Protein AF-0000000072273348 (afdb_homodimer)

Nearest PDB structures (foldseek):
  2vrn-assembly1_B  TM=9.850E-01  e=2.471E-24  Deinococcus radiodurans R1 = ATCC 13939 = DSM 20539
  3l18-assembly1_B  TM=9.511E-01  e=1.048E-21  Thermococcus onnurineus NA1
  7r66-assembly2_C  TM=9.524E-01  e=1.259E-21  Thermococcus thioreducens
  6f2f-assembly1_A  TM=9.518E-01  e=3.148E-21  Pyrococcus horikoshii
  4e08-assembly1_B  TM=9.277E-01  e=1.043E-15  Drosophila melanogaster

Secondary structure (DSSP, 8-state):
----TT-EEEEE--TTEEHHHHHHHHHHHHHTT-EEEEEEGGG--EEEEETTTEEEEEE--SEEGGG--GGG-SEEEE---HHHHHHHTT-HHHHHHHHHHHHTT--EEEETTTHHHHHHTT--TT-EE---GGGHHHHHHTT-EE---SEEEETTEEEE-SGGGHHHHHHHHHHHH-/----TT-EEEEE--TTEEHHHHHHHHHHHHHTT-EEEEEEGGG--EEEEETTTEEEEEE--SEEGGG--GGG-SEEEE---HHHHHHHTT-HHHHHHHHHHHHTT--EEEETTTHHHHHHTT--TT-EE---GGGHHHHHHTT-EE---SEEEETTEEEE-SGGGHHHHHHHHHHHH-

pLDDT: mean 98.21, std 4.04, range [54.84, 99.0]

InterPro domains:
  IPR002818 DJ-1/PfpI [PF01965] (7-175)
  IPR006286 Deglycase PfpI-like [PS51276] (7-178)
  IPR006286 Deglycase PfpI-like [PTHR42733] (5-177)
  IPR006286 Deglycase PfpI-like [TIGR01382] (8-177)
  IPR029062 Class I glutamine amidotransferase-like [G3DSA:3.40.50.880] (1-178)
  IPR029062 Class I glutamine amidotransferase-like [SSF52317] (6-177)

Structure (mmCIF, N/CA/C/O backbone):
data_AF-0000000072273348-model_v1
#
loop_
_entity.id
_entity.type
_entity.pdbx_description
1 polymer Protease
#
loop_
_atom_site.group_PDB
_atom_site.id
_atom_site.type_symbol
_atom_site.label_atom_id
_atom_site.label_alt_id
_atom_site.label_comp_id
_atom_site.label_asym_id
_atom_site.label_entity_id
_atom_site.label_seq_id
_atom_site.pdbx_PDB_ins_code
_atom_site.Cartn_x
_atom_site.Cartn_y
_atom_site.Cartn_z
_atom_site.occupancy
_atom_site.B_iso_or_equiv
_atom_site.auth_seq_id
_atom_site.auth_comp_id
_atom_site.auth_asym_id
_atom_site.auth_atom_id
_atom_site.pdbx_PDB_model_num
ATOM 1 N N . MET A 1 1 ? 5.258 -39.875 -3.637 1 54.84 1 MET A N 1
ATOM 2 C CA . MET A 1 1 ? 5.008 -38.469 -3.84 1 54.84 1 MET A CA 1
ATOM 3 C C . MET A 1 1 ? 4.5 -38.188 -5.254 1 54.84 1 MET A C 1
ATOM 5 O O . MET A 1 1 ? 4.957 -38.812 -6.211 1 54.84 1 MET A O 1
ATOM 9 N N . SER A 1 2 ? 3.213 -37.625 -5.32 1 71.88 2 SER A N 1
ATOM 10 C CA . SER A 1 2 ? 2.643 -37.438 -6.648 1 71.88 2 SER A CA 1
ATOM 11 C C . SER A 1 2 ? 3.625 -36.75 -7.59 1 71.88 2 SER A C 1
ATOM 13 O O . SER A 1 2 ? 4.418 -35.906 -7.16 1 71.88 2 SER A O 1
ATOM 15 N N . ASP A 1 3 ? 3.799 -37.312 -8.641 1 85.88 3 ASP A N 1
ATOM 16 C CA . ASP A 1 3 ? 4.664 -36.75 -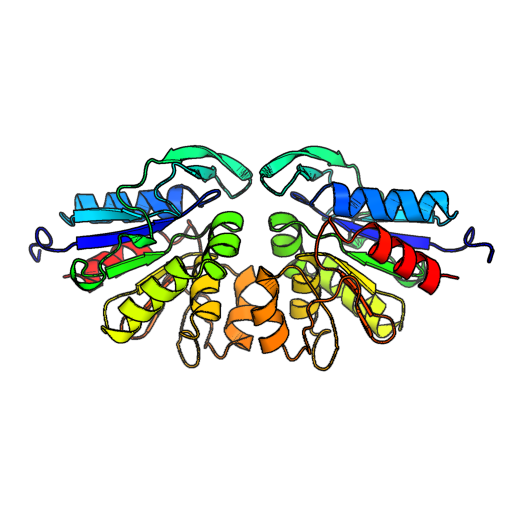9.68 1 85.88 3 ASP A CA 1
ATOM 17 C C . ASP A 1 3 ? 4.133 -35.406 -10.172 1 85.88 3 ASP A C 1
ATOM 19 O O . ASP A 1 3 ? 3.035 -35.344 -10.727 1 85.88 3 ASP A O 1
ATOM 23 N N . LEU A 1 4 ? 4.816 -34.219 -9.789 1 94.81 4 LEU A N 1
ATOM 24 C CA . LEU A 1 4 ? 4.352 -32.875 -10.109 1 94.81 4 LEU A CA 1
ATOM 25 C C . LEU A 1 4 ? 5.059 -32.344 -11.352 1 94.81 4 LEU A C 1
ATOM 27 O O . LEU A 1 4 ? 5 -31.156 -11.641 1 94.81 4 LEU A O 1
ATOM 31 N N . SER A 1 5 ? 5.699 -33.219 -12.055 1 93.12 5 SER A N 1
ATOM 32 C CA . SER A 1 5 ? 6.52 -32.812 -13.188 1 93.12 5 SER A CA 1
ATOM 33 C C . SER A 1 5 ? 5.66 -32.281 -14.328 1 93.12 5 SER A C 1
ATOM 35 O O . SER A 1 5 ? 6.156 -31.578 -15.211 1 93.12 5 SER A O 1
ATOM 37 N N . ASN A 1 6 ? 4.406 -32.562 -14.336 1 96.19 6 ASN A N 1
ATOM 38 C CA . ASN A 1 6 ? 3.525 -32.094 -15.406 1 96.19 6 ASN A CA 1
ATOM 39 C C . ASN A 1 6 ? 2.768 -30.844 -15 1 96.19 6 ASN A C 1
ATOM 41 O O . ASN A 1 6 ? 1.962 -30.328 -15.773 1 96.19 6 ASN A O 1
ATOM 45 N N . LYS A 1 7 ? 2.982 -30.375 -13.797 1 98.44 7 LYS A N 1
ATOM 46 C CA . LYS A 1 7 ? 2.293 -29.188 -13.297 1 98.44 7 LYS A CA 1
ATOM 47 C C . LYS A 1 7 ? 3.041 -27.906 -13.688 1 98.44 7 LYS A C 1
ATOM 49 O O . LYS A 1 7 ? 4.273 -27.875 -13.688 1 98.44 7 LYS A O 1
ATOM 54 N N . LYS A 1 8 ? 2.305 -26.891 -14.07 1 98.88 8 LYS A N 1
ATOM 55 C CA . LYS A 1 8 ? 2.826 -25.578 -14.453 1 98.88 8 LYS A CA 1
ATOM 56 C C . LYS A 1 8 ? 2.232 -24.484 -13.578 1 98.88 8 LYS A C 1
ATOM 58 O O . LYS A 1 8 ? 1.012 -24.359 -13.453 1 98.88 8 LYS A O 1
ATOM 63 N N . VAL A 1 9 ? 3.125 -23.703 -12.984 1 98.94 9 VAL A N 1
ATOM 64 C CA . VAL A 1 9 ? 2.686 -22.625 -12.102 1 98.94 9 VAL A CA 1
ATOM 65 C C . VAL A 1 9 ? 3.164 -21.281 -12.648 1 98.94 9 VAL A C 1
ATOM 67 O O . VAL A 1 9 ? 4.297 -21.172 -13.117 1 98.94 9 VAL A O 1
ATOM 70 N N . LEU A 1 10 ? 2.27 -20.328 -12.609 1 99 10 LEU A N 1
ATOM 71 C CA . LEU A 1 10 ? 2.566 -18.953 -12.992 1 99 10 LEU A CA 1
ATOM 72 C C . LEU A 1 10 ? 2.793 -18.078 -11.758 1 99 10 LEU A C 1
ATOM 74 O O . LEU A 1 10 ? 2.02 -18.141 -10.805 1 99 10 LEU A O 1
ATOM 78 N N . ILE A 1 11 ? 3.844 -17.375 -11.734 1 99 11 ILE A N 1
ATOM 79 C CA . ILE A 1 11 ? 4.086 -16.344 -10.719 1 99 11 ILE A CA 1
ATOM 80 C C . ILE A 1 11 ? 4.008 -14.961 -11.367 1 99 11 ILE A C 1
ATOM 82 O O . ILE A 1 11 ? 4.598 -14.727 -12.422 1 99 11 ILE A O 1
ATOM 86 N N . LEU A 1 12 ? 3.238 -14.062 -10.797 1 99 12 LEU A N 1
ATOM 87 C CA . LEU A 1 12 ? 3.219 -12.664 -11.219 1 99 12 LEU A CA 1
ATOM 88 C C . LEU A 1 12 ? 4.066 -11.805 -10.289 1 99 12 LEU A C 1
ATOM 90 O O . LEU A 1 12 ? 3.955 -11.914 -9.062 1 99 12 LEU A O 1
ATOM 94 N N . ALA A 1 13 ? 4.906 -10.961 -10.836 1 98.88 13 ALA A N 1
ATOM 95 C CA . ALA A 1 13 ? 5.691 -10 -10.062 1 98.88 13 ALA A CA 1
ATOM 96 C C . ALA A 1 13 ? 6.07 -8.797 -10.914 1 98.88 13 ALA A C 1
ATOM 98 O O . ALA A 1 13 ? 6.074 -8.875 -12.148 1 98.88 13 ALA A O 1
ATOM 99 N N . SER A 1 14 ? 6.324 -7.75 -10.297 1 98.75 14 SER A N 1
ATOM 100 C CA . SER A 1 14 ? 6.777 -6.527 -10.953 1 98.75 14 SER A CA 1
ATOM 101 C C . SER A 1 14 ? 7.812 -5.797 -10.102 1 98.75 14 SER A C 1
ATOM 103 O O . SER A 1 14 ? 8.336 -6.355 -9.141 1 98.75 14 SER A O 1
ATOM 105 N N . GLN A 1 15 ? 8.164 -4.594 -10.57 1 98.56 15 GLN A N 1
ATOM 106 C CA . GLN A 1 15 ? 9.109 -3.727 -9.883 1 98.56 15 GLN A CA 1
ATOM 107 C C . GLN A 1 15 ? 8.75 -3.572 -8.414 1 98.56 15 GLN A C 1
ATOM 109 O O . GLN A 1 15 ? 7.605 -3.26 -8.078 1 98.56 15 GLN A O 1
ATOM 114 N N . GLY A 1 16 ? 9.773 -3.898 -7.527 1 98.81 16 GLY A N 1
ATOM 115 C CA . GLY A 1 16 ? 9.555 -3.688 -6.105 1 98.81 16 GLY A CA 1
ATOM 116 C C . GLY A 1 16 ? 9.008 -4.91 -5.398 1 98.81 16 GLY A C 1
ATOM 117 O O . GLY A 1 16 ? 8.57 -4.824 -4.246 1 98.81 16 GLY A O 1
ATOM 118 N N . VAL A 1 17 ? 9.008 -6.07 -6.062 1 98.94 17 VAL A N 1
ATOM 119 C CA . VAL A 1 17 ? 8.586 -7.312 -5.422 1 98.94 17 VAL A CA 1
ATOM 120 C C . VAL A 1 17 ? 9.5 -7.625 -4.242 1 98.94 17 VAL A C 1
ATOM 122 O O . VAL A 1 17 ? 10.703 -7.379 -4.301 1 98.94 17 VAL A O 1
ATOM 125 N N . GLU A 1 18 ? 8.828 -8.016 -3.143 1 98.94 18 GLU A N 1
ATOM 126 C CA . GLU A 1 18 ? 9.672 -8.594 -2.1 1 98.94 18 GLU A CA 1
ATOM 127 C C . GLU A 1 18 ? 10.344 -9.875 -2.576 1 98.94 18 GLU A C 1
ATOM 129 O O . GLU A 1 18 ? 9.68 -10.898 -2.758 1 98.94 18 GLU A O 1
ATOM 134 N N . GLN A 1 19 ? 11.656 -9.812 -2.787 1 98.94 19 GLN A N 1
ATOM 135 C CA . GLN A 1 19 ? 12.375 -10.82 -3.555 1 98.94 19 GLN A CA 1
ATOM 136 C C . GLN A 1 19 ? 12.125 -12.219 -3.002 1 98.94 19 GLN A C 1
ATOM 138 O O . GLN A 1 19 ? 11.844 -13.148 -3.76 1 98.94 19 GLN A O 1
ATOM 143 N N . ILE A 1 20 ? 12.141 -12.359 -1.684 1 98.94 20 ILE A N 1
ATOM 144 C CA . ILE A 1 20 ? 12.062 -13.695 -1.103 1 98.94 20 ILE A CA 1
ATOM 145 C C . ILE A 1 20 ? 10.672 -14.273 -1.331 1 98.94 20 ILE A C 1
ATOM 147 O O . ILE A 1 20 ? 10.5 -15.5 -1.34 1 98.94 20 ILE A O 1
ATOM 151 N N . GLU A 1 21 ?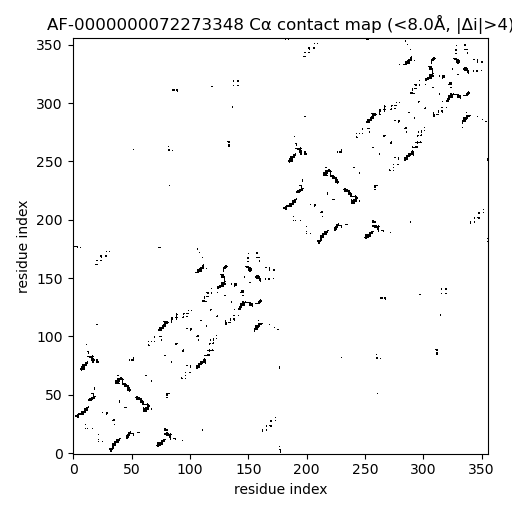 9.664 -13.461 -1.526 1 99 21 GLU A N 1
ATOM 152 C CA . GLU A 1 21 ? 8.297 -13.906 -1.764 1 99 21 GLU A CA 1
ATOM 153 C C . GLU A 1 21 ? 8.109 -14.367 -3.205 1 99 21 GLU A C 1
ATOM 155 O O . GLU A 1 21 ? 7.125 -15.039 -3.525 1 99 21 GLU A O 1
ATOM 160 N N . LEU A 1 22 ? 8.969 -14.016 -4.066 1 98.94 22 LEU A N 1
ATOM 161 C CA . LEU A 1 22 ? 9.055 -14.547 -5.426 1 98.94 22 LEU A CA 1
ATOM 162 C C . LEU A 1 22 ? 9.914 -15.797 -5.465 1 98.94 22 LEU A C 1
ATOM 164 O O . LEU A 1 22 ? 9.477 -16.844 -5.938 1 98.94 22 LEU A O 1
ATOM 168 N N . THR A 1 23 ? 11.094 -15.727 -4.879 1 98.94 23 THR A N 1
ATOM 169 C CA . THR A 1 23 ? 12.109 -16.75 -5.102 1 98.94 23 THR A CA 1
ATOM 170 C C . THR A 1 23 ? 11.82 -17.984 -4.254 1 98.94 23 THR A C 1
ATOM 172 O O . THR A 1 23 ? 12.055 -19.109 -4.691 1 98.94 23 THR A O 1
ATOM 175 N N . SER A 1 24 ? 11.344 -17.812 -3.043 1 98.94 24 SER A N 1
ATOM 176 C CA . SER A 1 24 ? 11.094 -18.953 -2.168 1 98.94 24 SER A CA 1
ATOM 177 C C . SER A 1 24 ? 10.031 -19.875 -2.748 1 98.94 24 SER A C 1
ATOM 179 O O . SER A 1 24 ? 10.273 -21.062 -2.957 1 98.94 24 SER A O 1
ATOM 181 N N . PRO A 1 25 ? 8.836 -19.375 -3.113 1 98.94 25 PRO A N 1
ATOM 182 C CA . PRO A 1 25 ? 7.859 -20.266 -3.74 1 98.94 25 PRO A CA 1
ATOM 183 C C . PRO A 1 25 ? 8.352 -20.828 -5.074 1 98.94 25 PRO A C 1
ATOM 185 O O . PRO A 1 25 ? 8.102 -22 -5.383 1 98.94 25 PRO A O 1
ATOM 188 N N . ARG A 1 26 ? 9.031 -19.984 -5.863 1 98.94 26 ARG A N 1
ATOM 189 C CA . ARG A 1 26 ? 9.57 -20.438 -7.141 1 98.94 26 ARG A CA 1
ATOM 190 C C . ARG A 1 26 ? 10.477 -21.656 -6.945 1 98.94 26 ARG A C 1
ATOM 192 O O . ARG A 1 26 ? 10.305 -22.672 -7.605 1 98.94 26 ARG A O 1
ATOM 199 N N . ASP A 1 27 ? 11.445 -21.484 -6.043 1 98.88 27 ASP A N 1
ATOM 200 C CA . ASP A 1 27 ? 12.453 -22.516 -5.844 1 98.88 27 ASP A CA 1
ATOM 201 C C . ASP A 1 27 ? 11.844 -23.766 -5.215 1 98.88 27 ASP A C 1
ATOM 203 O O . ASP A 1 27 ? 12.195 -24.891 -5.578 1 98.88 27 ASP A O 1
ATOM 207 N N . ALA A 1 28 ? 10.898 -23.609 -4.242 1 98.88 28 ALA A N 1
ATOM 208 C CA . ALA A 1 28 ? 10.219 -24.75 -3.633 1 98.88 28 ALA A CA 1
ATOM 209 C C . ALA A 1 28 ? 9.438 -25.547 -4.676 1 98.88 28 ALA A C 1
ATOM 211 O O . ALA A 1 28 ? 9.469 -26.781 -4.672 1 98.88 28 ALA A O 1
ATOM 212 N N . LEU A 1 29 ? 8.75 -24.844 -5.562 1 98.88 29 LEU A N 1
ATOM 213 C CA . LEU A 1 29 ? 7.969 -25.484 -6.617 1 98.88 29 LEU A CA 1
ATOM 214 C C . LEU A 1 29 ? 8.883 -26.219 -7.598 1 98.88 29 LEU A C 1
ATOM 216 O O . LEU A 1 29 ? 8.617 -27.375 -7.945 1 98.88 29 LEU A O 1
ATOM 220 N N . LYS A 1 30 ? 9.938 -25.594 -7.965 1 98.75 30 LYS A N 1
ATOM 221 C CA . LYS A 1 30 ? 10.883 -26.219 -8.875 1 98.75 30 LYS A CA 1
ATOM 222 C C . LYS A 1 30 ? 11.508 -27.469 -8.25 1 98.75 30 LYS A C 1
ATOM 224 O O . LYS A 1 30 ? 11.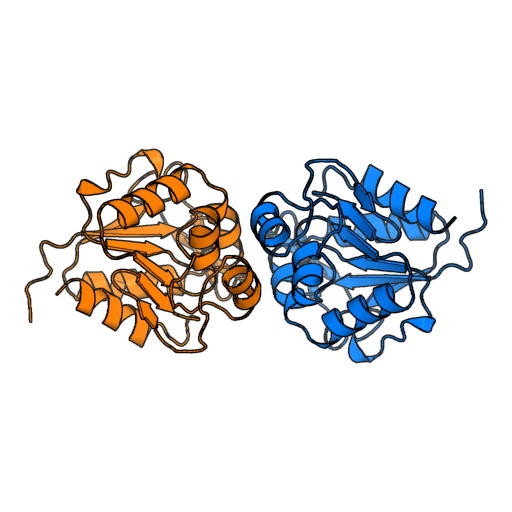664 -28.5 -8.914 1 98.75 30 LYS A O 1
ATOM 229 N N . ASP A 1 31 ? 11.891 -27.312 -6.98 1 98.12 31 ASP A N 1
ATOM 230 C CA . ASP A 1 31 ? 12.469 -28.438 -6.254 1 98.12 31 ASP A CA 1
ATOM 231 C C . ASP A 1 31 ? 11.492 -29.609 -6.191 1 98.12 31 ASP A C 1
ATOM 233 O O . ASP A 1 31 ? 11.906 -30.766 -6.16 1 98.12 31 ASP A O 1
ATOM 237 N N . ALA A 1 32 ? 10.195 -29.312 -6.219 1 98 32 ALA A N 1
ATOM 238 C CA . ALA A 1 32 ? 9.148 -30.328 -6.18 1 98 32 ALA A CA 1
ATOM 239 C C . ALA A 1 32 ? 8.875 -30.891 -7.574 1 98 32 ALA A C 1
ATOM 241 O O . ALA A 1 32 ? 8.047 -31.781 -7.738 1 98 32 ALA A O 1
ATOM 242 N N . GLY A 1 33 ? 9.5 -30.328 -8.547 1 98 33 GLY A N 1
ATOM 243 C CA . GLY A 1 33 ? 9.391 -30.844 -9.906 1 98 33 GLY A CA 1
ATOM 244 C C . GLY A 1 33 ? 8.438 -30.047 -10.773 1 98 33 GLY A C 1
ATOM 245 O O . GLY A 1 33 ? 8.188 -30.406 -11.922 1 98 33 GLY A O 1
ATOM 246 N N . VAL A 1 34 ? 7.863 -28.984 -10.266 1 98.75 34 VAL A N 1
ATOM 247 C CA . VAL A 1 34 ? 6.879 -28.156 -10.961 1 98.75 34 VAL A CA 1
ATOM 248 C C . VAL A 1 34 ? 7.582 -27.234 -11.953 1 98.75 34 VAL A C 1
ATOM 250 O O . VAL A 1 34 ? 8.648 -26.688 -11.648 1 98.75 34 VAL A O 1
ATOM 253 N N . GLN A 1 35 ? 7.023 -27.062 -13.156 1 98.75 35 GLN A N 1
ATOM 254 C CA . GLN A 1 35 ? 7.473 -26.016 -14.07 1 98.75 35 GLN A CA 1
ATOM 255 C C . GLN A 1 35 ? 6.926 -24.656 -13.648 1 98.75 35 GLN A C 1
ATOM 257 O O . GLN A 1 35 ? 5.723 -24.5 -13.422 1 98.75 35 GLN A O 1
ATOM 262 N N . VAL A 1 36 ? 7.816 -23.719 -13.562 1 98.94 36 VAL A N 1
ATOM 263 C CA . VAL A 1 36 ? 7.406 -22.406 -13.078 1 98.94 36 VAL A CA 1
ATOM 264 C C . VAL A 1 36 ? 7.715 -21.344 -14.141 1 98.94 36 VAL A C 1
ATOM 266 O O . VAL A 1 36 ? 8.805 -21.344 -14.719 1 98.94 36 VAL A O 1
ATOM 269 N N . SER A 1 37 ? 6.781 -20.5 -14.453 1 98.94 37 SER A N 1
ATOM 270 C CA . SER A 1 37 ? 6.969 -19.344 -15.32 1 98.94 37 SER A CA 1
ATOM 271 C C . SER A 1 37 ? 6.719 -18.031 -14.562 1 98.94 37 SER A C 1
ATOM 273 O O . SER A 1 37 ? 5.812 -17.969 -13.734 1 98.94 37 SER A O 1
ATOM 275 N N . LEU A 1 38 ? 7.516 -17.094 -14.867 1 98.94 38 LEU A N 1
ATOM 276 C CA . LEU A 1 38 ? 7.418 -15.75 -14.297 1 98.94 38 LEU A CA 1
ATOM 277 C C . LEU A 1 38 ? 6.895 -14.758 -15.328 1 98.94 38 LEU A C 1
ATOM 279 O O . LEU A 1 38 ? 7.438 -14.656 -16.438 1 98.94 38 LEU A O 1
ATOM 283 N N . ALA A 1 39 ? 5.816 -14.086 -14.977 1 98.94 39 ALA A N 1
ATOM 284 C CA . ALA A 1 39 ? 5.281 -13.047 -15.859 1 98.94 39 ALA A CA 1
ATOM 285 C C . ALA A 1 39 ? 5.34 -11.68 -15.195 1 98.94 39 ALA A C 1
ATOM 287 O O . ALA A 1 39 ? 5.137 -11.555 -13.984 1 98.94 39 ALA A O 1
ATOM 288 N N . ALA A 1 40 ? 5.613 -10.656 -15.961 1 98.94 40 ALA A N 1
ATOM 289 C CA . ALA A 1 40 ? 5.723 -9.281 -15.5 1 98.94 40 ALA A CA 1
ATOM 290 C C . ALA A 1 40 ? 5.145 -8.305 -16.516 1 98.94 40 ALA A C 1
ATOM 292 O O . ALA A 1 40 ? 4.969 -8.656 -17.688 1 98.94 40 ALA A O 1
ATOM 293 N N . PRO A 1 41 ? 4.777 -7.098 -16.109 1 98.88 41 PRO A N 1
ATOM 294 C CA . PRO A 1 41 ? 4.242 -6.102 -17.047 1 98.88 41 PRO A CA 1
ATOM 295 C C . PRO A 1 41 ? 5.172 -5.848 -18.234 1 98.88 41 PRO A C 1
ATOM 297 O O . PRO A 1 41 ? 6.367 -5.617 -18.047 1 98.88 41 PRO A O 1
ATOM 300 N N . GLU A 1 42 ? 4.664 -6.039 -19.422 1 98.44 42 GLU A N 1
ATOM 301 C CA . GLU A 1 42 ? 5.312 -5.754 -20.688 1 98.44 42 GLU A CA 1
ATOM 302 C C . GLU A 1 42 ? 6.5 -6.688 -20.922 1 98.44 42 GLU A C 1
ATOM 304 O O . GLU A 1 42 ? 7.301 -6.465 -21.844 1 98.44 42 GLU A O 1
ATOM 309 N N . GLY A 1 43 ? 6.695 -7.66 -20.047 1 98.56 43 GLY A N 1
ATOM 310 C CA . GLY A 1 43 ? 7.809 -8.586 -20.172 1 98.56 43 GLY A CA 1
ATOM 311 C C . GLY A 1 43 ? 9.148 -7.953 -19.859 1 98.56 43 GLY A C 1
ATOM 312 O O . GLY A 1 43 ? 10.195 -8.453 -20.281 1 98.56 43 GLY A O 1
ATOM 313 N N . LYS A 1 44 ? 9.141 -6.898 -19.109 1 98.44 44 LYS A N 1
ATOM 314 C CA . LYS A 1 44 ? 10.359 -6.152 -18.812 1 98.44 44 LYS A CA 1
ATOM 315 C C . LYS A 1 44 ? 11.016 -6.637 -17.531 1 98.44 44 LYS A C 1
ATOM 317 O O . LYS A 1 44 ? 10.328 -7.074 -16.609 1 98.44 44 LYS A O 1
ATOM 322 N N . GLU A 1 45 ? 12.266 -6.516 -17.516 1 98.75 45 GLU A N 1
ATOM 323 C CA . GLU A 1 45 ? 13.016 -6.793 -16.281 1 98.75 45 GLU A CA 1
ATOM 324 C C . GLU A 1 45 ? 12.547 -5.895 -15.141 1 98.75 45 GLU A C 1
ATOM 326 O O . GLU A 1 45 ? 12.117 -4.762 -15.375 1 98.75 45 GLU A O 1
ATOM 331 N N . PHE A 1 46 ? 12.688 -6.363 -13.992 1 98.81 46 PHE A N 1
ATOM 332 C CA . PHE A 1 46 ? 12.273 -5.602 -12.82 1 98.81 46 PHE A CA 1
ATOM 333 C C . PHE A 1 46 ? 13.195 -5.883 -11.641 1 98.81 46 PHE A C 1
ATOM 335 O O . PHE A 1 46 ? 13.93 -6.871 -11.641 1 98.81 46 PHE A O 1
ATOM 342 N N . GLN A 1 47 ? 13.164 -4.969 -10.703 1 98.75 47 GLN A N 1
ATOM 343 C CA . GLN A 1 47 ? 14.039 -4.992 -9.531 1 98.75 47 GLN A CA 1
ATOM 344 C C . GLN A 1 47 ? 13.312 -5.562 -8.312 1 98.75 47 GLN A C 1
ATOM 346 O O . GLN A 1 47 ? 12.242 -5.074 -7.938 1 98.75 47 GLN A O 1
ATOM 351 N N . GLY A 1 48 ? 13.859 -6.727 -7.719 1 98.88 48 GLY A N 1
ATOM 352 C CA . GLY A 1 48 ? 13.398 -7.195 -6.422 1 98.88 48 GLY A CA 1
ATOM 353 C C . GLY A 1 48 ? 13.906 -6.348 -5.266 1 98.88 48 GLY A C 1
ATOM 354 O O . GLY A 1 48 ? 14.836 -5.555 -5.434 1 98.88 48 GLY A O 1
ATOM 355 N N . MET A 1 49 ? 13.25 -6.484 -4.164 1 98.88 49 MET A N 1
ATOM 356 C CA . MET A 1 49 ? 13.641 -5.762 -2.955 1 98.88 49 MET A CA 1
ATOM 357 C C . MET A 1 49 ? 13.82 -6.723 -1.784 1 98.88 49 MET A C 1
ATOM 359 O O . MET A 1 49 ? 13.258 -7.82 -1.783 1 98.88 49 MET A O 1
ATOM 363 N N . ASN A 1 50 ? 14.633 -6.336 -0.873 1 98.69 50 ASN A N 1
ATOM 364 C CA . ASN A 1 50 ? 14.695 -6.938 0.454 1 98.69 50 ASN A CA 1
ATOM 365 C C . ASN A 1 50 ? 14.039 -6.051 1.508 1 98.69 50 ASN A C 1
ATOM 367 O O . ASN A 1 50 ? 14.523 -4.949 1.781 1 98.69 50 ASN A O 1
ATOM 371 N N . GLY A 1 51 ? 12.953 -6.555 2.053 1 97.88 51 GLY A N 1
ATOM 372 C CA . GLY A 1 51 ? 12.258 -5.805 3.084 1 97.88 51 GLY A CA 1
ATOM 373 C C . GLY A 1 51 ? 11.641 -4.516 2.572 1 97.88 51 GLY A C 1
ATOM 374 O O . GLY A 1 51 ? 11.633 -3.504 3.273 1 97.88 51 GLY A O 1
ATOM 375 N N . ASP A 1 52 ? 11.281 -4.438 1.314 1 97.25 52 ASP A N 1
ATOM 376 C CA . ASP A 1 52 ? 10.664 -3.307 0.627 1 97.25 52 ASP A CA 1
ATOM 377 C C . ASP A 1 52 ? 11.648 -2.148 0.477 1 97.25 52 ASP A C 1
ATOM 379 O O . ASP A 1 52 ? 11.383 -1.194 -0.257 1 97.25 52 ASP A O 1
ATOM 383 N N . TRP A 1 53 ? 12.805 -2.283 0.978 1 96.75 53 TRP A N 1
ATOM 384 C CA . TRP A 1 53 ? 13.609 -1.081 1.175 1 96.75 53 TRP A CA 1
ATOM 385 C C . TRP A 1 53 ? 14.922 -1.173 0.402 1 96.75 53 TRP A C 1
ATOM 387 O O . TRP A 1 53 ? 15.352 -0.199 -0.221 1 96.75 53 TRP A O 1
ATOM 397 N N . GLU A 1 54 ? 15.523 -2.332 0.481 1 97.62 54 GLU A N 1
ATOM 398 C CA . GLU A 1 54 ? 16.844 -2.49 -0.132 1 97.62 54 GLU A CA 1
ATOM 399 C C . GLU A 1 54 ? 16.734 -3.182 -1.488 1 97.62 54 GLU A C 1
ATOM 401 O O . GLU A 1 54 ? 16.172 -4.27 -1.596 1 97.62 54 GLU A O 1
ATOM 406 N N . LYS A 1 55 ? 17.312 -2.475 -2.498 1 98.12 55 LYS A N 1
ATOM 407 C CA . LYS A 1 55 ? 17.328 -3.111 -3.812 1 98.12 55 LYS A CA 1
ATOM 408 C C . LYS A 1 55 ? 18.062 -4.453 -3.764 1 98.12 55 LYS A C 1
ATOM 410 O O . LYS A 1 55 ? 19.094 -4.578 -3.113 1 98.12 55 LYS A O 1
ATOM 415 N N . ALA A 1 56 ? 17.469 -5.438 -4.402 1 98.56 56 ALA A N 1
ATOM 416 C CA . ALA A 1 56 ? 18.031 -6.781 -4.492 1 98.56 56 ALA A CA 1
ATOM 417 C C . ALA A 1 56 ? 18.344 -7.148 -5.938 1 98.56 56 ALA A C 1
ATOM 419 O O . ALA A 1 56 ? 18.984 -6.375 -6.656 1 98.56 56 ALA A O 1
ATOM 420 N N . ASP A 1 57 ? 18.031 -8.344 -6.344 1 98.81 57 ASP A N 1
ATOM 421 C CA . ASP A 1 57 ? 18.391 -8.781 -7.691 1 98.81 57 ASP A CA 1
ATOM 422 C C . ASP A 1 57 ? 17.391 -8.266 -8.719 1 98.81 57 ASP A C 1
ATOM 424 O O . ASP A 1 57 ? 16.281 -7.832 -8.367 1 98.81 57 ASP A O 1
ATOM 428 N N . THR A 1 58 ? 17.797 -8.25 -9.922 1 98.81 58 THR A N 1
ATOM 429 C CA . THR A 1 58 ? 16.906 -8.016 -11.055 1 98.81 58 THR A CA 1
ATOM 430 C C . THR A 1 58 ? 16.438 -9.336 -11.656 1 98.81 58 THR A C 1
ATOM 432 O O . THR A 1 58 ? 17.188 -10.312 -11.688 1 98.81 58 THR A O 1
ATOM 435 N N . PHE A 1 59 ? 15.242 -9.344 -12.141 1 98.94 59 PHE A N 1
ATOM 436 C CA . PHE A 1 59 ? 14.648 -10.555 -12.688 1 98.94 59 PHE A CA 1
ATOM 437 C C . PHE A 1 59 ? 14.188 -10.336 -14.125 1 98.94 59 PHE A C 1
ATOM 439 O O . PHE A 1 59 ? 13.641 -9.281 -14.453 1 98.94 59 PHE A O 1
ATOM 446 N N . THR A 1 60 ? 14.469 -11.273 -14.914 1 98.75 60 THR A N 1
ATOM 447 C CA . THR A 1 60 ? 13.938 -11.32 -16.266 1 98.75 60 THR A CA 1
ATOM 448 C C . THR A 1 60 ? 12.734 -12.25 -16.344 1 98.75 60 THR A C 1
ATOM 450 O O . THR A 1 60 ? 12.852 -13.453 -16.094 1 98.75 60 THR A O 1
ATOM 453 N N . PRO A 1 61 ? 11.586 -11.734 -16.703 1 98.88 61 PRO A N 1
ATOM 454 C CA . PRO A 1 61 ? 10.406 -12.594 -16.797 1 98.88 61 PRO A CA 1
ATOM 455 C C . PRO A 1 61 ? 10.422 -13.5 -18.016 1 98.88 61 PRO A C 1
ATOM 457 O O . PRO A 1 61 ? 11.156 -13.242 -18.984 1 98.88 61 PRO A O 1
ATOM 460 N N . ASP A 1 62 ? 9.672 -14.531 -17.938 1 98.81 62 ASP A N 1
ATOM 461 C CA . ASP A 1 62 ? 9.5 -15.445 -19.062 1 98.81 62 ASP A CA 1
ATOM 462 C C . ASP A 1 62 ? 8.453 -14.93 -20.047 1 98.81 62 ASP A C 1
ATOM 464 O O . ASP A 1 62 ? 8.523 -15.203 -21.25 1 98.81 62 ASP A O 1
ATOM 468 N N . LEU A 1 63 ? 7.441 -14.18 -19.469 1 98.75 63 LEU A N 1
ATOM 469 C CA . LEU A 1 63 ? 6.289 -13.719 -20.234 1 98.75 63 LEU A CA 1
ATOM 470 C C . LEU A 1 63 ? 5.934 -12.281 -19.875 1 98.75 63 LEU A C 1
ATOM 472 O O . LEU A 1 63 ? 6.109 -11.859 -18.734 1 98.75 63 LEU A O 1
ATOM 476 N N . ALA A 1 64 ? 5.418 -11.578 -20.938 1 98.88 64 ALA A N 1
ATOM 477 C CA . ALA A 1 64 ? 4.602 -10.406 -20.625 1 98.88 64 ALA A CA 1
ATOM 478 C C . ALA A 1 64 ? 3.232 -10.82 -20.094 1 98.88 64 ALA A C 1
ATOM 480 O O . ALA A 1 64 ? 2.697 -11.859 -20.484 1 98.88 64 ALA A O 1
ATOM 481 N N . LEU A 1 65 ? 2.691 -10.023 -19.219 1 98.94 65 LEU A N 1
ATOM 482 C CA . LEU A 1 65 ? 1.358 -10.336 -18.719 1 98.94 65 LEU A CA 1
ATOM 483 C C . LEU A 1 65 ? 0.379 -10.555 -19.859 1 98.94 65 LEU A C 1
ATOM 485 O O . LEU A 1 65 ? -0.456 -11.461 -19.812 1 98.94 65 LEU A O 1
ATOM 489 N N . ALA A 1 66 ? 0.47 -9.781 -20.891 1 98.69 66 ALA A N 1
ATOM 490 C CA . ALA A 1 66 ? -0.459 -9.82 -22.016 1 98.69 66 ALA A CA 1
ATOM 491 C C . ALA A 1 66 ? -0.36 -11.141 -22.766 1 98.69 66 ALA A C 1
ATOM 493 O O . ALA A 1 66 ? -1.27 -11.508 -23.516 1 98.69 66 ALA A O 1
ATOM 494 N N . ASP A 1 67 ? 0.708 -11.859 -22.562 1 98.81 67 ASP A N 1
ATOM 495 C CA . ASP A 1 67 ? 0.963 -13.086 -23.328 1 98.81 67 ASP A CA 1
ATOM 496 C C . ASP A 1 67 ? 0.576 -14.32 -22.516 1 98.81 67 ASP A C 1
ATOM 498 O O . ASP A 1 67 ? 0.764 -15.453 -22.969 1 98.81 67 ASP A O 1
ATOM 502 N N . VAL A 1 68 ? 0.064 -14.156 -21.344 1 98.88 68 VAL A N 1
ATOM 503 C CA . VAL A 1 68 ? -0.295 -15.273 -20.469 1 98.88 68 VAL A CA 1
ATOM 504 C C . VAL A 1 68 ? -1.562 -15.953 -20.984 1 98.88 68 VAL A C 1
ATOM 506 O O . VAL A 1 68 ? -2.559 -15.281 -21.266 1 98.88 68 VAL A O 1
ATOM 509 N N . ASN A 1 69 ? -1.486 -17.203 -21.188 1 98.88 69 ASN A N 1
ATOM 510 C CA . ASN A 1 69 ? -2.645 -18.062 -21.406 1 98.88 69 ASN A CA 1
ATOM 511 C C . ASN A 1 69 ? -2.947 -18.906 -20.172 1 98.88 69 ASN A C 1
ATOM 513 O O . ASN A 1 69 ? -2.275 -19.906 -19.922 1 98.88 69 ASN A O 1
ATOM 517 N N . VAL A 1 70 ? -3.967 -18.609 -19.484 1 98.81 70 VAL A N 1
ATOM 518 C CA . VAL A 1 70 ? -4.301 -19.172 -18.172 1 98.81 70 VAL A CA 1
ATOM 519 C C . VAL A 1 70 ? -4.512 -20.672 -18.297 1 98.81 70 VAL A C 1
ATOM 521 O O . VAL A 1 70 ? -4.191 -21.422 -17.359 1 98.81 70 VAL A O 1
ATOM 524 N N . GLU A 1 71 ? -4.926 -21.125 -19.422 1 98.62 71 GLU A N 1
ATOM 525 C CA . GLU A 1 71 ? -5.211 -22.531 -19.625 1 98.62 71 GLU A CA 1
ATOM 526 C C . GLU A 1 71 ? -3.939 -23.375 -19.547 1 98.62 71 GLU A C 1
ATOM 528 O O . GLU A 1 71 ? -4 -24.578 -19.297 1 98.62 71 GLU A O 1
ATOM 533 N N . GLU A 1 72 ? -2.844 -22.766 -19.719 1 98.69 72 GLU A N 1
ATOM 534 C CA . GLU A 1 72 ? -1.568 -23.484 -19.75 1 98.69 72 GLU A CA 1
ATOM 535 C C . GLU A 1 72 ? -1.031 -23.734 -18.344 1 98.69 72 GLU A C 1
ATOM 537 O O . GLU A 1 72 ? -0.059 -24.469 -18.172 1 98.69 72 GLU A O 1
ATOM 542 N N . PHE A 1 73 ? -1.632 -23.172 -17.359 1 98.94 73 PHE A N 1
ATOM 543 C CA . PHE A 1 73 ? -1.087 -23.234 -16.016 1 98.94 73 PHE A CA 1
ATOM 544 C C . PHE A 1 73 ? -2.068 -23.906 -15.062 1 98.94 73 PHE A C 1
ATOM 546 O O . PHE A 1 73 ? -3.281 -23.844 -15.266 1 98.94 73 PHE A O 1
ATOM 553 N N . ASP A 1 74 ? -1.533 -24.469 -14.023 1 98.88 74 ASP A N 1
ATOM 554 C CA . ASP A 1 74 ? -2.332 -25.203 -13.047 1 98.88 74 ASP A CA 1
ATOM 555 C C . ASP A 1 74 ? -2.586 -24.375 -11.797 1 98.88 74 ASP A C 1
ATOM 557 O O . ASP A 1 74 ? -3.494 -24.672 -11.023 1 98.88 74 ASP A O 1
ATOM 561 N N . ALA A 1 75 ? -1.754 -23.344 -11.547 1 98.94 75 ALA A N 1
ATOM 562 C CA . ALA A 1 75 ? -1.908 -22.469 -10.383 1 98.94 75 ALA A CA 1
ATOM 563 C C . ALA A 1 75 ? -1.237 -21.125 -10.609 1 98.94 75 ALA A C 1
ATOM 565 O O . ALA A 1 75 ? -0.404 -20.984 -11.508 1 98.94 75 ALA A O 1
ATOM 566 N N . LEU A 1 76 ? -1.688 -20.172 -9.836 1 99 76 LEU A N 1
ATOM 567 C CA . LEU A 1 76 ? -1.168 -18.812 -9.828 1 99 76 LEU A CA 1
ATOM 568 C C . LEU A 1 76 ? -0.587 -18.453 -8.469 1 99 76 LEU A C 1
ATOM 570 O O . LEU A 1 76 ? -1.208 -18.719 -7.434 1 99 76 LEU A O 1
ATOM 574 N N . VAL A 1 77 ? 0.618 -17.953 -8.445 1 99 77 VAL A N 1
ATOM 575 C CA . VAL A 1 77 ? 1.227 -17.422 -7.23 1 99 77 VAL A CA 1
ATOM 576 C C . VAL A 1 77 ? 1.438 -15.922 -7.379 1 99 77 VAL A C 1
ATOM 578 O O . VAL A 1 77 ? 2.031 -15.461 -8.359 1 99 77 VAL A O 1
ATOM 581 N N . LEU A 1 78 ? 0.929 -15.195 -6.465 1 99 78 LEU A N 1
ATOM 582 C CA . LEU A 1 78 ? 1.07 -13.75 -6.398 1 99 78 LEU A C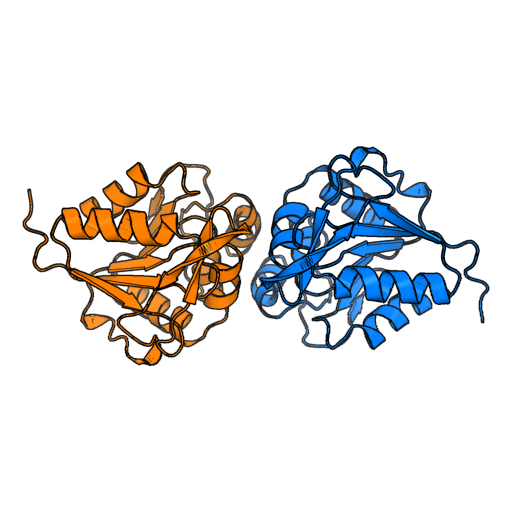A 1
ATOM 583 C C . LEU A 1 78 ? 1.994 -13.344 -5.254 1 99 78 LEU A C 1
ATOM 585 O O . LEU A 1 78 ? 1.681 -13.578 -4.082 1 99 78 LEU A O 1
ATOM 589 N N . ALA A 1 79 ? 3.096 -12.766 -5.609 1 98.88 79 ALA A N 1
ATOM 590 C CA . ALA A 1 79 ? 4.062 -12.297 -4.621 1 98.88 79 ALA A CA 1
ATOM 591 C C . ALA A 1 79 ? 3.691 -10.906 -4.102 1 98.88 79 ALA A C 1
ATOM 593 O O . ALA A 1 79 ? 3.02 -10.141 -4.789 1 98.88 79 ALA A O 1
ATOM 594 N N . GLY A 1 80 ? 4.137 -10.664 -2.924 1 98.88 80 GLY A N 1
ATOM 595 C CA . GLY A 1 80 ? 3.859 -9.367 -2.326 1 98.88 80 GLY A CA 1
ATOM 596 C C . GLY A 1 80 ? 4.961 -8.352 -2.564 1 98.88 80 GLY A C 1
ATOM 597 O O . GLY A 1 80 ? 5.508 -8.273 -3.664 1 98.88 80 GLY A O 1
ATOM 598 N N . GLY A 1 81 ? 5.285 -7.664 -1.532 1 98.88 81 GLY A N 1
ATOM 599 C CA . GLY A 1 81 ? 5.988 -6.398 -1.658 1 98.88 81 GLY A CA 1
ATOM 600 C C . GLY A 1 81 ? 5.055 -5.215 -1.831 1 98.88 81 GLY A C 1
ATOM 601 O O . GLY A 1 81 ? 4.195 -5.219 -2.713 1 98.88 81 GLY A O 1
ATOM 602 N N . THR A 1 82 ? 5.301 -4.234 -1.006 1 98.88 82 THR A N 1
ATOM 603 C CA . THR A 1 82 ? 4.34 -3.135 -0.961 1 98.88 82 THR A CA 1
ATOM 604 C C . THR A 1 82 ? 4.25 -2.441 -2.318 1 98.88 82 THR A C 1
ATOM 606 O O . THR A 1 82 ? 3.154 -2.234 -2.842 1 98.88 82 THR A O 1
ATOM 609 N N . LEU A 1 83 ? 5.355 -2.135 -2.92 1 98.81 83 LEU A N 1
ATOM 610 C CA . LEU A 1 83 ? 5.398 -1.409 -4.188 1 98.81 83 LEU A CA 1
ATOM 611 C C . LEU A 1 83 ? 4.871 -2.271 -5.324 1 98.81 83 LEU A C 1
ATOM 613 O O . LEU A 1 83 ? 4.066 -1.809 -6.141 1 98.81 83 LEU A O 1
ATOM 617 N N . ASN A 1 84 ? 5.32 -3.543 -5.355 1 98.88 84 ASN A N 1
ATOM 618 C CA . ASN A 1 84 ? 4.84 -4.496 -6.352 1 98.88 84 ASN A CA 1
ATOM 619 C C . ASN A 1 84 ? 3.326 -4.668 -6.277 1 98.88 84 ASN A C 1
ATOM 621 O O . ASN A 1 84 ? 2.633 -4.559 -7.293 1 98.88 84 ASN A O 1
ATOM 625 N N . ALA A 1 85 ? 2.801 -4.934 -5.086 1 98.94 85 ALA A N 1
ATOM 626 C CA . ALA A 1 85 ? 1.379 -5.207 -4.902 1 98.94 85 ALA A CA 1
ATOM 627 C C . ALA A 1 85 ? 0.534 -3.988 -5.258 1 98.94 85 ALA A C 1
ATOM 629 O O . ALA A 1 85 ? -0.538 -4.117 -5.852 1 98.94 85 ALA A O 1
ATOM 630 N N . ASP A 1 86 ? 1.044 -2.789 -4.887 1 98.94 86 ASP A N 1
ATOM 631 C CA . ASP A 1 86 ? 0.333 -1.548 -5.18 1 98.94 86 ASP A CA 1
ATOM 632 C C . ASP A 1 86 ? 0.235 -1.317 -6.688 1 98.94 86 ASP A C 1
ATOM 634 O O . ASP A 1 86 ? -0.781 -0.823 -7.18 1 98.94 86 ASP A O 1
ATOM 638 N N . ALA A 1 87 ? 1.284 -1.609 -7.391 1 98.81 87 ALA A N 1
ATOM 639 C CA . ALA A 1 87 ? 1.289 -1.428 -8.844 1 98.81 87 ALA A CA 1
ATOM 640 C C . ALA A 1 87 ? 0.43 -2.484 -9.531 1 98.81 87 ALA A C 1
ATOM 642 O O . ALA A 1 87 ? -0.338 -2.17 -10.438 1 98.81 87 ALA A O 1
ATOM 643 N N . MET A 1 88 ? 0.479 -3.73 -9.07 1 98.94 88 MET A N 1
ATOM 644 C CA . MET A 1 88 ? -0.153 -4.863 -9.75 1 98.94 88 MET A CA 1
ATOM 645 C C . MET A 1 88 ? -1.668 -4.82 -9.578 1 98.94 88 MET A C 1
ATOM 647 O O . MET A 1 88 ? -2.41 -5.23 -10.469 1 98.94 88 MET A O 1
ATOM 651 N N . ARG A 1 89 ? -2.123 -4.254 -8.445 1 98.94 89 ARG A N 1
ATOM 652 C CA . ARG A 1 89 ? -3.559 -4.27 -8.188 1 98.94 89 ARG A CA 1
ATOM 653 C C . ARG A 1 89 ? -4.309 -3.414 -9.203 1 98.94 89 ARG A C 1
ATOM 655 O O . ARG A 1 89 ? -5.484 -3.656 -9.477 1 98.94 89 ARG A O 1
ATOM 662 N N . ILE A 1 90 ? -3.602 -2.4 -9.789 1 98.75 90 ILE A N 1
ATOM 663 C CA . ILE A 1 90 ? -4.305 -1.525 -10.719 1 98.75 90 ILE A CA 1
ATOM 664 C C . ILE A 1 90 ? -3.865 -1.829 -12.148 1 98.75 90 ILE A C 1
ATOM 666 O O . ILE A 1 90 ? -4.16 -1.065 -13.07 1 98.75 90 ILE A O 1
ATOM 670 N N . ASN A 1 91 ? -3.09 -2.881 -12.359 1 98.88 91 ASN A N 1
ATOM 671 C CA . ASN A 1 91 ? -2.742 -3.355 -13.695 1 98.88 91 ASN A CA 1
ATOM 672 C C . ASN A 1 91 ? -3.857 -4.203 -14.297 1 98.88 91 ASN A C 1
ATOM 674 O O . ASN A 1 91 ? -4.188 -5.27 -13.766 1 98.88 91 ASN A O 1
ATOM 678 N N . PRO A 1 92 ? -4.43 -3.758 -15.406 1 98.75 92 PRO A N 1
ATOM 679 C CA . PRO A 1 92 ? -5.605 -4.461 -15.914 1 98.75 92 PRO A CA 1
ATOM 680 C C . PRO A 1 92 ? -5.297 -5.891 -16.344 1 98.75 92 PRO A C 1
ATOM 682 O O . PRO A 1 92 ? -6.148 -6.777 -16.219 1 98.75 92 PRO A O 1
ATOM 685 N N . GLU A 1 93 ? -4.105 -6.145 -16.891 1 98.88 93 GLU A N 1
ATOM 686 C CA . GLU A 1 93 ? -3.74 -7.496 -17.312 1 98.88 93 GLU A CA 1
ATOM 687 C C . GLU A 1 93 ? -3.578 -8.422 -16.109 1 98.88 93 GLU A C 1
ATOM 689 O O . GLU A 1 93 ? -4.027 -9.57 -16.141 1 98.88 93 GLU A O 1
ATOM 694 N N . ALA A 1 94 ? -2.928 -7.93 -15.047 1 98.94 94 ALA A N 1
ATOM 695 C CA . ALA A 1 94 ? -2.777 -8.719 -13.828 1 98.94 94 ALA A CA 1
ATOM 696 C C . ALA A 1 94 ? -4.137 -9.078 -13.234 1 98.94 94 ALA A C 1
ATOM 698 O O . ALA A 1 94 ? -4.363 -10.219 -12.828 1 98.94 94 ALA A O 1
ATOM 699 N N . ARG A 1 95 ? -5.043 -8.125 -13.195 1 98.94 95 ARG A N 1
ATOM 700 C CA . ARG A 1 95 ? -6.387 -8.367 -12.68 1 98.94 95 ARG A CA 1
ATOM 701 C C . ARG A 1 95 ? -7.113 -9.406 -13.523 1 98.94 95 ARG A C 1
ATOM 703 O O . ARG A 1 95 ? -7.742 -10.32 -12.984 1 98.94 95 ARG A O 1
ATOM 710 N N . SER A 1 96 ? -6.984 -9.227 -14.82 1 98.94 96 SER A N 1
ATOM 711 C CA . SER A 1 96 ? -7.66 -10.148 -15.727 1 98.94 96 SER A CA 1
ATOM 712 C C . SER A 1 96 ? -7.152 -11.578 -15.539 1 98.94 96 SER A C 1
ATOM 714 O O . SER A 1 96 ? -7.945 -12.523 -15.477 1 98.94 96 SER A O 1
ATOM 716 N N . ILE A 1 97 ? -5.84 -11.75 -15.484 1 98.94 97 ILE A N 1
ATOM 717 C CA . ILE A 1 97 ? -5.238 -13.062 -15.281 1 98.94 97 ILE A CA 1
ATOM 718 C C . ILE A 1 97 ? -5.75 -13.664 -13.977 1 98.94 97 ILE A C 1
ATOM 720 O O . ILE A 1 97 ? -6.168 -14.828 -13.945 1 98.94 97 ILE A O 1
ATOM 724 N N . THR A 1 98 ? -5.746 -12.898 -12.914 1 98.94 98 THR A N 1
ATOM 725 C CA . THR A 1 98 ? -6.191 -13.359 -11.602 1 98.94 98 THR A CA 1
ATOM 726 C C . THR A 1 98 ? -7.648 -13.812 -11.656 1 98.94 98 THR A C 1
ATOM 728 O O . THR A 1 98 ? -7.984 -14.898 -11.172 1 98.94 98 THR A O 1
ATOM 731 N N . VAL A 1 99 ? -8.477 -13.023 -12.289 1 98.94 99 VAL A N 1
ATOM 732 C CA . VAL A 1 99 ? -9.898 -13.328 -12.414 1 98.94 99 VAL A CA 1
ATOM 733 C C . VAL A 1 99 ? -10.078 -14.641 -13.188 1 98.94 99 VAL A C 1
ATOM 735 O O . VAL A 1 99 ? -10.883 -15.484 -12.805 1 98.94 99 VAL A O 1
ATOM 738 N N . GLN A 1 100 ? -9.305 -14.805 -14.242 1 98.94 100 GLN A N 1
ATOM 739 C CA . GLN A 1 100 ? -9.414 -16 -15.062 1 98.94 100 GLN A CA 1
ATOM 740 C C . GLN A 1 100 ? -9.039 -17.25 -14.273 1 98.94 100 GLN A C 1
ATOM 742 O O . GLN A 1 100 ? -9.641 -18.312 -14.461 1 98.94 100 GLN A O 1
ATOM 747 N N . PHE A 1 101 ? -8.07 -17.172 -13.398 1 98.94 101 PHE A N 1
ATOM 748 C CA . PHE A 1 101 ? -7.719 -18.312 -12.555 1 98.94 101 PHE A CA 1
ATOM 749 C C . PHE A 1 101 ? -8.867 -18.656 -11.617 1 98.94 101 PHE A C 1
ATOM 751 O O . PHE A 1 101 ? -9.188 -19.844 -11.43 1 98.94 101 PHE A O 1
ATOM 758 N N . PHE A 1 102 ? -9.492 -17.656 -11.023 1 98.88 102 PHE A N 1
ATOM 759 C CA . PHE A 1 102 ? -10.633 -17.906 -10.141 1 98.88 102 PHE A CA 1
ATOM 760 C C . PHE A 1 102 ? -11.781 -18.531 -10.914 1 98.88 102 PHE A C 1
ATOM 762 O O . PHE A 1 102 ? -12.406 -19.484 -10.438 1 98.88 102 PHE A O 1
ATOM 769 N N . GLU A 1 103 ? -12.031 -18.016 -12.102 1 98.56 103 GLU A N 1
ATOM 770 C CA . GLU A 1 103 ? -13.148 -18.516 -12.906 1 98.56 103 GLU A CA 1
ATOM 771 C C . GLU A 1 103 ? -12.906 -19.953 -13.352 1 98.56 103 GLU A C 1
ATOM 773 O O . GLU A 1 103 ? -13.859 -20.734 -13.469 1 98.56 103 GLU A O 1
ATOM 778 N N . ALA A 1 104 ? -11.695 -20.297 -13.609 1 98.62 104 ALA A N 1
ATOM 779 C CA . ALA A 1 104 ? -11.328 -21.656 -14.023 1 98.62 104 ALA A CA 1
ATOM 780 C C . ALA A 1 104 ? -11.234 -22.578 -12.82 1 98.62 104 ALA A C 1
ATOM 782 O O . ALA A 1 104 ? -10.93 -23.766 -12.969 1 98.62 104 ALA A O 1
ATOM 783 N N . GLU A 1 105 ? -11.438 -22.016 -11.586 1 98.44 105 GLU A N 1
ATOM 784 C CA . GLU A 1 105 ? -11.398 -22.766 -10.328 1 98.44 105 GLU A CA 1
ATOM 785 C C . GLU A 1 105 ? -10.031 -23.391 -10.102 1 98.44 105 GLU A C 1
ATOM 787 O O . GLU A 1 105 ? -9.93 -24.531 -9.633 1 98.44 105 GLU A O 1
ATOM 792 N N . LYS A 1 106 ? -9.008 -22.703 -10.523 1 98.81 106 LYS A N 1
ATOM 793 C CA . LYS A 1 106 ? -7.621 -23.109 -10.297 1 98.81 106 LYS A CA 1
ATOM 794 C C . LYS A 1 106 ? -7.051 -22.453 -9.039 1 98.81 106 LYS A C 1
ATOM 796 O O . LYS A 1 106 ? -7.477 -21.359 -8.656 1 98.81 106 LYS A O 1
ATOM 801 N N . PRO A 1 107 ? -6.062 -23.062 -8.375 1 98.88 107 PRO A N 1
ATOM 802 C CA . PRO A 1 107 ? -5.461 -22.5 -7.172 1 98.88 107 PRO A CA 1
ATOM 803 C C . PRO A 1 107 ? -4.836 -21.125 -7.41 1 98.88 107 PRO A C 1
ATOM 805 O O . PRO A 1 107 ? -4.176 -20.922 -8.43 1 98.88 107 PRO A O 1
ATOM 808 N N . VAL A 1 108 ? -5.141 -20.234 -6.551 1 99 108 VAL A N 1
ATOM 809 C CA . VAL A 1 108 ? -4.504 -18.922 -6.477 1 99 108 VAL A CA 1
ATOM 810 C C . VAL A 1 108 ? -3.855 -18.75 -5.105 1 99 108 VAL A C 1
ATOM 812 O O . VAL A 1 108 ? -4.531 -18.828 -4.074 1 99 108 VAL A O 1
ATOM 815 N N . ALA A 1 109 ? -2.578 -18.547 -5.078 1 99 109 ALA A N 1
ATOM 816 C CA . ALA A 1 109 ? -1.831 -18.312 -3.848 1 99 109 ALA A CA 1
ATOM 817 C C . ALA A 1 109 ? -1.304 -16.875 -3.785 1 99 109 ALA A C 1
ATOM 819 O O . ALA A 1 109 ? -0.724 -16.375 -4.754 1 99 109 ALA A O 1
ATOM 820 N N . ALA A 1 110 ? -1.554 -16.203 -2.721 1 99 110 ALA A N 1
ATOM 821 C CA . ALA A 1 110 ? -1.14 -14.812 -2.549 1 99 110 ALA A CA 1
ATOM 822 C C . ALA A 1 110 ? -0.534 -14.594 -1.165 1 99 110 ALA A C 1
ATOM 824 O O . ALA A 1 110 ? -1.062 -15.078 -0.163 1 99 110 ALA A O 1
ATOM 825 N N . ILE A 1 111 ? 0.547 -13.883 -1.078 1 99 111 ILE A N 1
ATOM 826 C CA . ILE A 1 111 ? 1.214 -13.703 0.205 1 99 111 ILE A CA 1
ATOM 827 C C . ILE A 1 111 ? 1.449 -12.211 0.455 1 99 111 ILE A C 1
ATOM 829 O O . ILE A 1 111 ? 1.665 -11.445 -0.486 1 99 111 ILE A O 1
ATOM 833 N N . CYS A 1 112 ? 1.489 -11.82 1.771 1 98.94 112 CYS A N 1
ATOM 834 C CA . CYS A 1 112 ? 1.854 -10.477 2.203 1 98.94 112 CYS A CA 1
ATOM 835 C C . CYS A 1 112 ? 0.892 -9.438 1.634 1 98.94 112 CYS A C 1
ATOM 837 O O . CYS A 1 112 ? -0.31 -9.484 1.903 1 98.94 112 CYS A O 1
ATOM 839 N N . HIS A 1 113 ? 1.33 -8.477 0.825 1 99 113 HIS A N 1
ATOM 840 C CA . HIS A 1 113 ? 0.51 -7.398 0.285 1 99 113 HIS A CA 1
ATOM 841 C C . HIS A 1 113 ? -0.188 -7.828 -1 1 99 113 HIS A C 1
ATOM 843 O O . HIS A 1 113 ? -1.092 -7.141 -1.48 1 99 113 HIS A O 1
ATOM 849 N N . ALA A 1 114 ? 0.063 -8.984 -1.565 1 99 114 ALA A N 1
ATOM 850 C CA . ALA A 1 114 ? -0.453 -9.438 -2.854 1 99 114 ALA A CA 1
ATOM 851 C C . ALA A 1 114 ? -1.979 -9.484 -2.85 1 99 114 ALA A C 1
ATOM 853 O O . ALA A 1 114 ? -2.613 -9.258 -3.883 1 99 114 ALA A O 1
ATOM 854 N N . PRO A 1 115 ? -2.654 -9.719 -1.729 1 99 115 PRO A N 1
ATOM 855 C CA . PRO A 1 115 ? -4.117 -9.789 -1.726 1 99 115 PRO A CA 1
ATOM 856 C C . PRO A 1 115 ? -4.777 -8.469 -2.102 1 99 115 PRO A C 1
ATOM 858 O O . PRO A 1 115 ? -5.984 -8.422 -2.355 1 99 115 PRO A O 1
ATOM 861 N N . TRP A 1 116 ? -4.027 -7.293 -2.139 1 99 116 TRP A N 1
ATOM 862 C CA . TRP A 1 116 ? -4.582 -6.066 -2.701 1 99 116 TRP A CA 1
ATOM 863 C C . TRP A 1 116 ? -5.109 -6.309 -4.113 1 99 116 TRP A C 1
ATOM 865 O O . TRP A 1 116 ? -6.164 -5.789 -4.484 1 99 116 TRP A O 1
ATOM 875 N N . LEU A 1 117 ? -4.348 -7.07 -4.871 1 99 117 LEU A N 1
ATOM 876 C CA . LEU A 1 117 ? -4.762 -7.395 -6.23 1 99 117 LEU A CA 1
ATOM 877 C C . LEU A 1 117 ? -6.07 -8.172 -6.23 1 99 117 LEU A C 1
ATOM 879 O O . LEU A 1 117 ? -6.902 -8 -7.121 1 99 117 LEU A O 1
ATOM 883 N N . LEU A 1 118 ? -6.289 -9.039 -5.219 1 98.94 118 LEU A N 1
ATOM 884 C CA . LEU A 1 118 ? -7.527 -9.805 -5.117 1 98.94 118 LEU A CA 1
ATOM 885 C C . LEU A 1 118 ? -8.711 -8.883 -4.844 1 98.94 118 LEU A C 1
ATOM 887 O O . LEU A 1 118 ? -9.82 -9.133 -5.316 1 98.94 118 LEU A O 1
ATOM 891 N N . ILE A 1 119 ? -8.5 -7.797 -4.059 1 99 119 ILE A N 1
ATOM 892 C CA . ILE A 1 119 ? -9.539 -6.809 -3.809 1 99 119 ILE A CA 1
ATOM 893 C C . ILE A 1 119 ? -9.969 -6.16 -5.125 1 99 119 ILE A C 1
ATOM 895 O O . ILE A 1 119 ? -11.156 -6.133 -5.457 1 99 119 ILE A O 1
ATOM 899 N N . ASP A 1 120 ? -8.992 -5.715 -5.891 1 98.94 120 ASP A N 1
ATOM 900 C CA . ASP A 1 120 ? -9.289 -4.988 -7.121 1 98.94 120 ASP A CA 1
ATOM 901 C C . ASP A 1 120 ? -9.82 -5.93 -8.203 1 98.94 120 ASP A C 1
ATOM 903 O O . ASP A 1 120 ? -10.398 -5.484 -9.195 1 98.94 120 ASP A O 1
ATOM 907 N N . SER A 1 121 ? -9.609 -7.242 -8.023 1 98.88 121 SER A N 1
ATOM 908 C CA . SER A 1 121 ? -10.148 -8.258 -8.914 1 98.88 121 SER A CA 1
ATOM 909 C C . SER A 1 121 ? -11.539 -8.695 -8.477 1 98.88 121 SER A C 1
ATOM 911 O O . SER A 1 121 ? -12.172 -9.531 -9.125 1 98.88 121 SER A O 1
ATOM 913 N N . LYS A 1 122 ? -12.062 -8.172 -7.34 1 98.75 122 LYS A N 1
ATOM 914 C CA . LYS A 1 122 ? -13.375 -8.477 -6.773 1 98.75 122 LYS A CA 1
ATOM 915 C C . LYS A 1 122 ? -13.508 -9.969 -6.477 1 98.75 122 LYS A C 1
ATOM 917 O O . LYS A 1 122 ? -14.539 -10.578 -6.777 1 98.75 122 LYS A O 1
ATOM 922 N N . LYS A 1 123 ? -12.438 -10.484 -5.793 1 98.81 123 LYS A N 1
ATOM 923 C CA . LYS A 1 123 ? -12.438 -11.93 -5.586 1 98.81 123 LYS A CA 1
ATOM 924 C C . LYS A 1 123 ? -12.258 -12.273 -4.109 1 98.81 123 LYS A C 1
ATOM 926 O O . LYS A 1 123 ? -11.852 -13.391 -3.771 1 98.81 123 LYS A O 1
ATOM 931 N N . VAL A 1 124 ? -12.617 -11.273 -3.221 1 98.81 124 VAL A N 1
ATOM 932 C CA . VAL A 1 124 ? -12.297 -11.562 -1.827 1 98.81 124 VAL A CA 1
ATOM 933 C C . VAL A 1 124 ? -13.586 -11.648 -1.008 1 98.81 124 VAL A C 1
ATOM 935 O O . VAL A 1 124 ? -13.57 -12.125 0.128 1 98.81 124 VAL A O 1
ATOM 938 N N . GLU A 1 125 ? -14.75 -11.148 -1.521 1 98.75 125 GLU A N 1
ATOM 939 C CA . GLU A 1 125 ? -15.992 -11.086 -0.749 1 98.75 125 GLU A CA 1
ATOM 940 C C . GLU A 1 125 ? -16.391 -12.477 -0.257 1 98.75 125 GLU A C 1
ATOM 942 O O . GLU A 1 125 ? -16.5 -13.414 -1.048 1 98.75 125 GLU A O 1
ATOM 947 N N . GLY A 1 126 ? -16.547 -12.594 1.017 1 98.81 126 GLY A N 1
ATOM 948 C CA . GLY A 1 126 ? -17.016 -13.828 1.626 1 98.81 126 GLY A CA 1
ATOM 949 C C . GLY A 1 126 ? -15.914 -14.852 1.809 1 98.81 126 GLY A C 1
ATOM 950 O O . GLY A 1 126 ? -16.141 -15.914 2.393 1 98.81 126 GLY A O 1
ATOM 951 N N . LYS A 1 127 ? -14.719 -14.633 1.438 1 98.88 127 LYS A N 1
ATOM 952 C CA . LYS A 1 127 ? -13.617 -15.578 1.533 1 98.88 127 LYS A CA 1
ATOM 953 C C . LYS A 1 127 ? -12.852 -15.398 2.84 1 98.88 127 LYS A C 1
ATOM 955 O O . LYS A 1 127 ? -12.648 -14.273 3.297 1 98.88 127 LYS A O 1
ATOM 960 N N . LYS A 1 128 ? -12.492 -16.469 3.404 1 98.94 128 LYS A N 1
ATOM 961 C CA . LYS A 1 128 ? -11.57 -16.438 4.535 1 98.94 128 LYS A CA 1
ATOM 962 C C . LYS A 1 128 ? -10.117 -16.406 4.062 1 98.94 128 LYS A C 1
ATOM 964 O O . LYS A 1 128 ? -9.695 -17.234 3.258 1 98.94 128 LYS A O 1
ATOM 969 N N . LEU A 1 129 ? -9.352 -15.422 4.504 1 98.94 129 LEU A N 1
ATOM 970 C CA . LEU A 1 129 ? -7.98 -15.289 4.027 1 98.94 129 LEU A CA 1
ATOM 971 C C . LEU A 1 129 ? -7.137 -14.492 5.02 1 98.94 129 LEU A C 1
ATOM 973 O O . LEU A 1 129 ? -7.637 -14.078 6.07 1 98.94 129 LEU A O 1
ATOM 977 N N . THR A 1 130 ? -5.84 -14.438 4.828 1 98.94 130 THR A N 1
ATOM 978 C CA . THR A 1 130 ? -4.898 -13.633 5.598 1 98.94 130 THR A CA 1
ATOM 979 C C . THR A 1 130 ? -4.02 -12.789 4.672 1 98.94 130 THR A C 1
ATOM 981 O O . THR A 1 130 ? -4.227 -12.773 3.459 1 98.94 130 THR A O 1
ATOM 984 N N . SER A 1 131 ? -3.223 -11.953 5.176 1 98.94 131 SER A N 1
ATOM 985 C CA . SER A 1 131 ? -2.332 -11.023 4.484 1 98.94 131 SER A CA 1
ATOM 986 C C . SER A 1 131 ? -1.348 -10.375 5.453 1 98.94 131 SER A C 1
ATOM 988 O O . SER A 1 131 ? -1.347 -10.688 6.645 1 98.94 131 SER A O 1
ATOM 990 N N . TYR A 1 132 ? -0.495 -9.57 4.91 1 98.94 132 TYR A N 1
ATOM 991 C CA . TYR A 1 132 ? 0.215 -8.672 5.812 1 98.94 132 TYR A CA 1
ATOM 992 C C . TYR A 1 132 ? -0.761 -7.785 6.578 1 98.94 132 TYR A C 1
ATOM 994 O O . TYR A 1 132 ? -1.825 -7.434 6.066 1 98.94 132 TYR A O 1
ATOM 1002 N N . THR A 1 133 ? -0.414 -7.441 7.719 1 98.88 133 THR A N 1
ATOM 1003 C CA . THR A 1 133 ? -1.308 -6.816 8.688 1 98.88 133 THR A CA 1
ATOM 1004 C C . THR A 1 133 ? -1.842 -5.492 8.156 1 98.88 133 THR A C 1
ATOM 1006 O O . THR A 1 133 ? -2.965 -5.098 8.477 1 98.88 133 THR A O 1
ATOM 1009 N N . SER A 1 134 ? -1.124 -4.754 7.309 1 98.94 134 SER A N 1
ATOM 1010 C CA . SER A 1 134 ? -1.564 -3.439 6.855 1 98.94 134 SER A CA 1
ATOM 1011 C C . SER A 1 134 ? -2.66 -3.557 5.801 1 98.94 134 SER A C 1
ATOM 1013 O O . SER A 1 134 ? -3.32 -2.568 5.473 1 98.94 134 SER A O 1
ATOM 1015 N N . VAL A 1 135 ? -2.895 -4.754 5.328 1 98.94 135 VAL A N 1
ATOM 1016 C CA . VAL A 1 135 ? -3.908 -4.973 4.301 1 98.94 135 VAL A CA 1
ATOM 1017 C C . VAL A 1 135 ? -5.227 -5.387 4.949 1 98.94 135 VAL A C 1
ATOM 1019 O O . VAL A 1 135 ? -6.25 -5.5 4.273 1 98.94 135 VAL A O 1
ATOM 1022 N N . LYS A 1 136 ? -5.207 -5.629 6.258 1 98.94 136 LYS A N 1
ATOM 1023 C CA . LYS A 1 136 ? -6.324 -6.207 7 1 98.94 136 LYS A CA 1
ATOM 1024 C C . LYS A 1 136 ? -7.602 -5.402 6.785 1 98.94 136 LYS A C 1
ATOM 1026 O O . LYS A 1 136 ? -8.609 -5.941 6.336 1 98.94 136 LYS A O 1
ATOM 1031 N N . SER A 1 137 ? -7.578 -4.105 7.043 1 98.94 137 SER A N 1
ATOM 1032 C CA . SER A 1 137 ? -8.781 -3.283 6.98 1 98.94 137 SER A CA 1
ATOM 1033 C C . SER A 1 137 ? -9.352 -3.24 5.566 1 98.94 137 SER A C 1
ATOM 1035 O O . SER A 1 137 ? -10.57 -3.234 5.387 1 98.94 137 SER A O 1
ATOM 1037 N N . ASP A 1 138 ? -8.469 -3.199 4.582 1 98.94 138 ASP A N 1
ATOM 1038 C CA . ASP A 1 138 ? -8.914 -3.18 3.195 1 98.94 138 ASP A CA 1
ATOM 1039 C C . ASP A 1 138 ? -9.656 -4.465 2.84 1 98.94 138 ASP A C 1
ATOM 1041 O O . ASP A 1 138 ? -10.695 -4.422 2.18 1 98.94 138 ASP A O 1
ATOM 1045 N N . LEU A 1 139 ? -9.086 -5.578 3.312 1 99 139 LEU A N 1
ATOM 1046 C CA . LEU A 1 139 ? -9.703 -6.875 3.035 1 99 139 LEU A CA 1
ATOM 1047 C C . LEU A 1 139 ? -11.047 -7 3.744 1 99 139 LEU A C 1
ATOM 1049 O O . LEU A 1 139 ? -12.039 -7.418 3.139 1 99 139 LEU A O 1
ATOM 1053 N N . GLU A 1 140 ? -11.078 -6.609 4.992 1 98.94 140 GLU A N 1
ATOM 1054 C CA . GLU A 1 140 ? -12.336 -6.676 5.738 1 98.94 140 GLU A CA 1
ATOM 1055 C C . GLU A 1 140 ? -13.391 -5.766 5.121 1 98.94 140 GLU A C 1
ATOM 1057 O O . GLU A 1 140 ? -14.547 -6.16 4.973 1 98.94 140 GLU A O 1
ATOM 1062 N N . ASN A 1 141 ? -13.016 -4.566 4.75 1 98.94 141 ASN A N 1
ATOM 1063 C CA . ASN A 1 141 ? -13.938 -3.635 4.109 1 98.94 141 ASN A CA 1
ATOM 1064 C C . ASN A 1 141 ? -14.43 -4.168 2.77 1 98.94 141 ASN A C 1
ATOM 1066 O O . ASN A 1 141 ? -15.547 -3.861 2.35 1 98.94 141 ASN A O 1
ATOM 1070 N N . ALA A 1 142 ? -13.617 -4.969 2.121 1 98.94 142 ALA A N 1
ATOM 1071 C CA . ALA A 1 142 ? -13.977 -5.543 0.827 1 98.94 142 ALA A CA 1
ATOM 1072 C C . ALA A 1 142 ? -14.836 -6.785 0.999 1 98.94 142 ALA A C 1
ATOM 1074 O O . ALA A 1 142 ? -15.227 -7.422 0.015 1 98.94 142 ALA A O 1
ATOM 1075 N N . GLY A 1 143 ? -15.109 -7.195 2.229 1 98.94 143 GLY A N 1
ATOM 1076 C CA . GLY A 1 143 ? -16.062 -8.266 2.492 1 98.94 143 GLY A CA 1
ATOM 1077 C C . GLY A 1 143 ? -15.383 -9.586 2.836 1 98.94 143 GLY A C 1
ATOM 1078 O O . GLY A 1 143 ? -16.062 -10.609 2.986 1 98.94 143 GLY A O 1
ATOM 1079 N N . ALA A 1 144 ? -14.086 -9.609 3.01 1 98.94 144 ALA A N 1
ATOM 1080 C CA . ALA A 1 144 ? -13.375 -10.828 3.363 1 98.94 144 ALA A CA 1
ATOM 1081 C C . ALA A 1 144 ? -13.461 -11.109 4.863 1 98.94 144 ALA A C 1
ATOM 1083 O O . ALA A 1 144 ? -13.742 -10.203 5.648 1 98.94 144 ALA A O 1
ATOM 1084 N N . ILE A 1 145 ? -13.32 -12.359 5.242 1 98.94 145 ILE A N 1
ATOM 1085 C CA . ILE A 1 145 ? -13.102 -12.773 6.625 1 98.94 145 ILE A CA 1
ATOM 1086 C C . ILE A 1 145 ? -11.609 -12.93 6.887 1 98.94 145 ILE A C 1
ATOM 1088 O O . ILE A 1 145 ? -11.016 -13.969 6.562 1 98.94 145 ILE A O 1
ATOM 1092 N N . TRP A 1 146 ? -11.016 -11.93 7.48 1 98.94 146 TRP A N 1
ATOM 1093 C CA . TRP A 1 146 ? -9.57 -11.914 7.699 1 98.94 146 TRP A CA 1
ATOM 1094 C C . TRP A 1 146 ? -9.211 -12.617 9.008 1 98.94 146 TRP A C 1
ATOM 1096 O O . TRP A 1 146 ? -9.875 -12.422 10.023 1 98.94 146 TRP A O 1
ATOM 1106 N N . VAL A 1 147 ? -8.234 -13.445 8.953 1 98.94 147 VAL A N 1
ATOM 1107 C CA . VAL A 1 147 ? -7.742 -14.102 10.164 1 98.94 147 VAL A CA 1
ATOM 1108 C C . VAL A 1 147 ? -6.219 -14.016 10.211 1 98.94 147 VAL A C 1
ATOM 1110 O O . VAL A 1 147 ? -5.559 -13.953 9.172 1 98.94 147 VAL A O 1
ATOM 1113 N N . ASP A 1 148 ? -5.637 -13.945 11.422 1 98.88 148 ASP A N 1
ATOM 1114 C CA . ASP A 1 148 ? -4.191 -13.883 11.625 1 98.88 148 ASP A CA 1
ATOM 1115 C C . ASP A 1 148 ? -3.598 -15.273 11.805 1 98.88 148 ASP A C 1
ATOM 1117 O O . ASP A 1 148 ? -3.322 -15.695 12.93 1 98.88 148 ASP A O 1
ATOM 1121 N N . GLU A 1 149 ? -3.422 -15.922 10.656 1 98.94 149 GLU A N 1
ATOM 1122 C CA . GLU A 1 149 ? -2.865 -17.266 10.641 1 98.94 149 GLU A CA 1
ATOM 1123 C C . GLU A 1 149 ? -1.755 -17.391 9.602 1 98.94 149 GLU A C 1
ATOM 1125 O O . GLU A 1 149 ? -1.734 -16.656 8.617 1 98.94 149 GLU A O 1
ATOM 1130 N N . GLU A 1 150 ? -0.892 -18.281 9.828 1 98.81 150 GLU A N 1
ATOM 1131 C CA . GLU A 1 150 ? 0.293 -18.484 8.992 1 98.81 150 GLU A CA 1
ATOM 1132 C C . GLU A 1 150 ? -0.089 -18.734 7.539 1 98.81 150 GLU A C 1
ATOM 1134 O O . GLU A 1 150 ? 0.55 -18.203 6.625 1 98.81 150 GLU A O 1
ATOM 1139 N N . VAL A 1 151 ? -0.998 -19.594 7.324 1 98.94 151 VAL A N 1
ATOM 1140 C CA . VAL A 1 151 ? -1.563 -19.922 6.02 1 98.94 151 VAL A CA 1
ATOM 1141 C C . VAL A 1 151 ? -3.068 -20.141 6.148 1 98.94 151 VAL A C 1
ATOM 1143 O O . VAL A 1 151 ? -3.535 -20.75 7.109 1 98.94 151 VAL A O 1
ATOM 1146 N N . VAL A 1 152 ? -3.834 -19.594 5.289 1 99 152 VAL A N 1
ATOM 1147 C CA . VAL A 1 152 ? -5.281 -19.766 5.234 1 99 152 VAL A CA 1
ATOM 1148 C C . VAL A 1 152 ? -5.68 -20.297 3.859 1 99 152 VAL A C 1
ATOM 1150 O O . VAL A 1 152 ? -5.27 -19.766 2.832 1 99 152 VAL A O 1
ATOM 1153 N N . GLU A 1 153 ? -6.395 -21.422 3.85 1 98.88 153 GLU A N 1
ATOM 1154 C CA . GLU A 1 153 ? -6.949 -22 2.631 1 98.88 153 GLU A CA 1
ATOM 1155 C C . GLU A 1 153 ? -8.477 -21.906 2.623 1 98.88 153 GLU A C 1
ATOM 1157 O O . GLU A 1 153 ? -9.133 -22.312 3.582 1 98.88 153 GLU A O 1
ATOM 1162 N N . ASP A 1 154 ? -8.977 -21.312 1.684 1 98.88 154 ASP A N 1
ATOM 1163 C CA . ASP A 1 154 ? -10.414 -21.266 1.419 1 98.88 154 ASP A CA 1
ATOM 1164 C C . ASP A 1 154 ? -10.719 -21.734 -0.005 1 98.88 154 ASP A C 1
ATOM 1166 O O . ASP A 1 154 ? -10.695 -20.922 -0.94 1 98.88 154 ASP A O 1
ATOM 1170 N N . GLY A 1 155 ? -11.117 -23.047 -0.179 1 98.25 155 GLY A N 1
ATOM 1171 C CA . GLY A 1 155 ? -11.195 -23.609 -1.517 1 98.25 155 GLY A CA 1
ATOM 1172 C C . GLY A 1 155 ? -9.867 -23.594 -2.246 1 98.25 155 GLY A C 1
ATOM 1173 O O . GLY A 1 155 ? -8.875 -24.141 -1.753 1 98.25 155 GLY A O 1
ATOM 1174 N N . ASN A 1 156 ? -9.844 -22.891 -3.355 1 98.31 156 ASN A N 1
ATOM 1175 C CA . ASN A 1 156 ? -8.641 -22.859 -4.18 1 98.31 156 ASN A CA 1
ATOM 1176 C C . ASN A 1 156 ? -7.77 -21.641 -3.854 1 98.31 156 ASN A C 1
ATOM 1178 O O . ASN A 1 156 ? -6.711 -21.453 -4.453 1 98.31 156 ASN A O 1
ATOM 1182 N N . LEU A 1 157 ? -8.156 -20.859 -2.855 1 98.94 157 LEU A N 1
ATOM 1183 C CA . LEU A 1 157 ? -7.391 -19.672 -2.465 1 98.94 157 LEU A CA 1
ATOM 1184 C C . LEU A 1 157 ? -6.465 -20 -1.295 1 98.94 157 LEU A C 1
ATOM 1186 O O . LEU A 1 157 ? -6.902 -20.547 -0.282 1 98.94 157 LEU A O 1
ATOM 1190 N N . ILE A 1 158 ? -5.195 -19.734 -1.446 1 99 158 ILE A N 1
ATOM 1191 C CA . ILE A 1 158 ? -4.176 -19.875 -0.413 1 99 158 ILE A CA 1
ATOM 1192 C C . ILE A 1 158 ? -3.551 -18.516 -0.115 1 99 158 ILE A C 1
ATOM 1194 O O . ILE A 1 158 ? -3.076 -17.828 -1.024 1 99 158 ILE A O 1
ATOM 1198 N N . THR A 1 159 ? -3.586 -18.078 1.136 1 99 159 THR A N 1
ATOM 1199 C CA . THR A 1 159 ? -2.967 -16.797 1.474 1 99 159 THR A CA 1
ATOM 1200 C C . THR A 1 159 ? -2.045 -16.938 2.682 1 99 159 THR A C 1
ATOM 1202 O O . THR A 1 159 ? -2.229 -17.844 3.5 1 99 159 THR A O 1
ATOM 1205 N N . SER A 1 160 ? -1.08 -16.156 2.758 1 99 160 SER A N 1
ATOM 1206 C CA . SER A 1 160 ? -0.135 -16.109 3.869 1 99 160 SER A CA 1
ATOM 1207 C C . SER A 1 160 ? 0.275 -14.688 4.199 1 99 160 SER A C 1
ATOM 1209 O O . SER A 1 160 ? -0.006 -13.758 3.434 1 99 160 SER A O 1
ATOM 1211 N N . ARG A 1 161 ? 0.989 -14.484 5.32 1 98.94 161 ARG A N 1
ATOM 1212 C CA . ARG A 1 161 ? 1.056 -13.156 5.918 1 98.94 161 ARG A CA 1
ATOM 1213 C C . ARG A 1 161 ? 2.324 -12.422 5.492 1 98.94 161 ARG A C 1
ATOM 1215 O O . ARG A 1 161 ? 2.291 -11.227 5.199 1 98.94 161 ARG A O 1
ATOM 1222 N N . ASN A 1 162 ? 3.406 -13.078 5.535 1 98.88 162 ASN A N 1
ATOM 1223 C CA . ASN A 1 162 ? 4.707 -12.422 5.457 1 98.88 162 ASN A CA 1
ATOM 1224 C C . ASN A 1 162 ? 5.832 -13.43 5.258 1 98.88 162 ASN A C 1
ATOM 1226 O O . ASN A 1 162 ? 5.598 -14.641 5.281 1 98.88 162 ASN A O 1
ATOM 1230 N N . PRO A 1 163 ? 7.066 -12.977 5.051 1 98.88 163 PRO A N 1
ATOM 1231 C CA . PRO A 1 163 ? 8.18 -13.875 4.742 1 98.88 163 PRO A CA 1
ATOM 1232 C C . PRO A 1 163 ? 8.43 -14.906 5.84 1 98.88 163 PRO A C 1
ATOM 1234 O O . PRO A 1 163 ? 8.938 -15.992 5.57 1 98.88 163 PRO A O 1
ATOM 1237 N N . GLY A 1 164 ? 8.031 -14.555 7.023 1 98.81 164 GLY A N 1
ATOM 1238 C CA . GLY A 1 164 ? 8.188 -15.5 8.117 1 98.81 164 GLY A CA 1
ATOM 1239 C C . GLY A 1 164 ? 7.34 -16.75 7.957 1 98.81 164 GLY A C 1
ATOM 1240 O O . GLY A 1 164 ? 7.555 -17.75 8.641 1 98.81 164 GLY A O 1
ATOM 1241 N N . ASP A 1 165 ? 6.375 -16.781 6.996 1 98.94 165 ASP A N 1
ATOM 1242 C CA . ASP A 1 165 ? 5.406 -17.859 6.824 1 98.94 165 ASP A CA 1
ATOM 1243 C C . ASP A 1 165 ? 5.664 -18.625 5.531 1 98.94 165 ASP A C 1
ATOM 1245 O O . ASP A 1 165 ? 4.836 -19.438 5.105 1 98.94 165 ASP A O 1
ATOM 1249 N N . LEU A 1 166 ? 6.812 -18.438 4.887 1 98.94 166 LEU A N 1
ATOM 1250 C CA . LEU A 1 166 ? 7.051 -18.938 3.535 1 98.94 166 LEU A CA 1
ATOM 1251 C C . LEU A 1 166 ? 7.094 -20.453 3.518 1 98.94 166 LEU A C 1
ATOM 1253 O O . LEU A 1 166 ? 6.637 -21.078 2.561 1 98.94 166 LEU A O 1
ATOM 1257 N N . GLU A 1 167 ? 7.684 -21.031 4.551 1 98.81 167 GLU A N 1
ATOM 1258 C CA . GLU A 1 167 ? 7.73 -22.484 4.578 1 98.81 167 GLU A CA 1
ATOM 1259 C C . GLU A 1 167 ? 6.328 -23.094 4.516 1 98.81 167 GLU A C 1
ATOM 1261 O O . GLU A 1 167 ? 6.066 -23.984 3.711 1 98.81 167 GLU A O 1
ATOM 1266 N N . ALA A 1 168 ? 5.422 -22.594 5.32 1 98.94 168 ALA A N 1
ATOM 1267 C CA . ALA A 1 168 ? 4.039 -23.078 5.352 1 98.94 168 ALA A CA 1
ATOM 1268 C C . ALA A 1 168 ? 3.314 -22.734 4.051 1 98.94 168 ALA A C 1
ATOM 1270 O O . ALA A 1 168 ? 2.52 -23.531 3.551 1 98.94 168 ALA A O 1
ATOM 1271 N N . PHE A 1 169 ? 3.547 -21.594 3.521 1 98.94 169 PHE A N 1
ATOM 1272 C CA . PHE A 1 169 ? 2.959 -21.141 2.27 1 98.94 169 PHE A CA 1
ATOM 1273 C C . PHE A 1 169 ? 3.34 -22.062 1.12 1 98.94 169 PHE A C 1
ATOM 1275 O O . PHE A 1 169 ? 2.473 -22.516 0.372 1 98.94 169 PHE A O 1
ATOM 1282 N N . ASN A 1 170 ? 4.664 -22.328 1.043 1 98.94 170 ASN A N 1
ATOM 1283 C CA . ASN A 1 170 ? 5.168 -23.203 -0.013 1 98.94 170 ASN A CA 1
ATOM 1284 C C . ASN A 1 170 ? 4.582 -24.609 0.092 1 98.94 170 ASN A C 1
ATOM 1286 O O . ASN A 1 170 ? 4.18 -25.203 -0.915 1 98.94 170 ASN A O 1
ATOM 1290 N N . LYS A 1 171 ? 4.543 -25.094 1.292 1 98.75 171 LYS A N 1
ATOM 1291 C CA . LYS A 1 171 ? 3.99 -26.422 1.517 1 98.75 171 LYS A CA 1
ATOM 1292 C C . LYS A 1 171 ? 2.535 -26.5 1.068 1 98.75 171 LYS A C 1
ATOM 1294 O O . LYS A 1 171 ? 2.117 -27.484 0.457 1 98.75 171 LYS A O 1
ATOM 1299 N N . ALA A 1 172 ? 1.778 -25.484 1.359 1 98.88 172 ALA A N 1
ATOM 1300 C CA . ALA A 1 172 ? 0.361 -25.469 1.005 1 98.88 172 ALA A CA 1
ATOM 1301 C C . ALA A 1 172 ? 0.174 -25.453 -0.509 1 98.88 172 ALA A C 1
ATOM 1303 O O . ALA A 1 172 ? -0.712 -26.125 -1.036 1 98.88 172 ALA A O 1
ATOM 1304 N N . ILE A 1 173 ? 0.988 -24.688 -1.217 1 98.88 173 ILE A N 1
ATOM 1305 C CA . ILE A 1 173 ? 0.889 -24.609 -2.67 1 98.88 173 ILE A CA 1
ATOM 1306 C C . ILE A 1 173 ? 1.19 -25.969 -3.281 1 98.88 173 ILE A C 1
ATOM 1308 O O . ILE A 1 173 ? 0.453 -26.453 -4.148 1 98.88 173 ILE A O 1
ATOM 1312 N N . ILE A 1 174 ? 2.268 -26.578 -2.807 1 98.62 174 ILE A N 1
ATOM 1313 C CA . ILE A 1 174 ? 2.691 -27.875 -3.342 1 98.62 174 ILE A CA 1
ATOM 1314 C C . ILE A 1 174 ? 1.624 -28.922 -3.055 1 98.62 174 ILE A C 1
ATOM 1316 O O . ILE A 1 174 ? 1.302 -29.75 -3.92 1 98.62 174 ILE A O 1
ATOM 1320 N N . ALA A 1 175 ? 1.064 -28.875 -1.825 1 98.19 175 ALA A N 1
ATOM 1321 C CA . ALA A 1 175 ? 0.013 -29.812 -1.451 1 98.19 175 ALA A CA 1
ATOM 1322 C C . ALA A 1 175 ? -1.206 -29.656 -2.357 1 98.19 175 ALA A C 1
ATOM 1324 O O . ALA A 1 175 ? -1.854 -30.656 -2.707 1 98.19 175 ALA A O 1
ATOM 1325 N N . LYS A 1 176 ? -1.506 -28.453 -2.748 1 97.94 176 LYS A N 1
ATOM 1326 C CA . LYS A 1 176 ? -2.674 -28.172 -3.576 1 97.94 176 LYS A CA 1
ATOM 1327 C C . LYS A 1 176 ? -2.484 -28.703 -4.996 1 97.94 176 LYS A C 1
ATOM 1329 O O . LYS A 1 176 ? -3.461 -29.016 -5.684 1 97.94 176 LYS A O 1
ATOM 1334 N N . LEU A 1 177 ? -1.275 -28.828 -5.438 1 97.31 177 LEU A N 1
ATOM 1335 C CA . LEU A 1 177 ? -0.94 -29.297 -6.777 1 97.31 177 LEU A CA 1
ATOM 1336 C C . LEU A 1 177 ? -0.88 -30.812 -6.82 1 97.31 177 LEU A C 1
ATOM 1338 O O . LEU A 1 177 ? -0.893 -31.406 -7.898 1 97.31 177 LEU A O 1
ATOM 1342 N N . SER A 1 178 ? -0.647 -31.469 -5.656 1 90.31 178 SER A N 1
ATOM 1343 C CA . SER A 1 178 ? -0.519 -32.906 -5.566 1 90.31 178 SER A CA 1
ATOM 1344 C C . SER A 1 178 ? -1.884 -33.594 -5.609 1 90.31 178 SER A C 1
ATOM 1346 O O . SER A 1 178 ? -2.877 -33.031 -5.145 1 90.31 178 SER A O 1
ATOM 1348 N N . MET B 1 1 ? -3.807 39.906 2.969 1 54.91 1 MET B N 1
ATOM 1349 C CA . MET B 1 1 ? -3.613 38.5 3.188 1 54.91 1 MET B CA 1
ATOM 1350 C C . MET B 1 1 ? -3.564 38.156 4.676 1 54.91 1 MET B C 1
ATOM 1352 O O . MET B 1 1 ? -2.992 38.938 5.461 1 54.91 1 MET B O 1
ATOM 1356 N N . SER B 1 2 ? -4.586 37.281 5.121 1 71.75 2 SER B N 1
ATOM 1357 C CA . SER B 1 2 ? -4.652 37.062 6.555 1 71.75 2 SER B CA 1
ATOM 1358 C C . SER B 1 2 ? -3.289 36.656 7.113 1 71.75 2 SER B C 1
ATOM 1360 O O . SER B 1 2 ? -2.49 36.031 6.422 1 71.75 2 SER B O 1
ATOM 1362 N N . ASP B 1 3 ? -2.939 37.281 8.078 1 86 3 ASP B N 1
ATOM 1363 C CA . ASP B 1 3 ? -1.689 37 8.781 1 86 3 ASP B CA 1
ATOM 1364 C C . ASP B 1 3 ? -1.698 35.562 9.352 1 86 3 ASP B C 1
ATOM 1366 O O . ASP B 1 3 ? -2.518 35.25 10.219 1 86 3 ASP B O 1
ATOM 1370 N N . LEU B 1 4 ? -0.898 34.594 8.727 1 94.81 4 LEU B N 1
ATOM 1371 C CA . LEU B 1 4 ? -0.897 33.188 9.125 1 94.81 4 LEU B CA 1
ATOM 1372 C C . LEU B 1 4 ? 0.272 32.875 10.062 1 94.81 4 LEU B C 1
ATOM 1374 O O . LEU B 1 4 ? 0.598 31.719 10.305 1 94.81 4 LEU B O 1
ATOM 1378 N N . SER B 1 5 ? 0.869 33.938 10.562 1 93.12 5 SER B N 1
ATOM 1379 C CA . SER B 1 5 ? 2.08 33.75 11.359 1 93.12 5 SER B CA 1
ATOM 1380 C C . SER B 1 5 ? 1.773 33.094 12.688 1 93.12 5 SER B C 1
ATOM 1382 O O . SER B 1 5 ? 2.676 32.562 13.352 1 93.12 5 SER B O 1
ATOM 1384 N N . ASN B 1 6 ? 0.558 33.062 13.109 1 96.19 6 ASN B N 1
ATOM 1385 C CA . ASN B 1 6 ? 0.192 32.438 14.375 1 96.19 6 ASN B CA 1
ATOM 1386 C C . ASN B 1 6 ? -0.321 31.031 14.18 1 96.19 6 ASN B C 1
ATOM 1388 O O . ASN B 1 6 ? -0.694 30.359 15.141 1 96.19 6 ASN B O 1
ATOM 1392 N N . LYS B 1 7 ? -0.386 30.562 12.953 1 98.44 7 LYS B N 1
ATOM 1393 C CA . LYS B 1 7 ? -0.883 29.219 12.656 1 98.44 7 LYS B CA 1
ATOM 1394 C C . LYS B 1 7 ? 0.236 28.188 12.742 1 98.44 7 LYS B C 1
ATOM 1396 O O . LYS B 1 7 ? 1.373 28.469 12.352 1 98.44 7 LYS B O 1
ATOM 1401 N N . LYS B 1 8 ? -0.075 27.031 13.297 1 98.88 8 LYS B N 1
ATOM 1402 C CA . LYS B 1 8 ? 0.841 25.906 13.438 1 98.88 8 LYS B CA 1
ATOM 1403 C C . LYS B 1 8 ? 0.291 24.656 12.75 1 98.88 8 LYS B C 1
ATOM 1405 O O . LYS B 1 8 ? -0.841 24.25 13.008 1 98.88 8 LYS B O 1
ATOM 1410 N N . VAL B 1 9 ? 1.117 24.109 11.883 1 98.94 9 VAL B N 1
ATOM 1411 C CA . VAL B 1 9 ? 0.697 22.922 11.141 1 98.94 9 VAL B CA 1
ATOM 1412 C C . VAL B 1 9 ? 1.636 21.766 11.453 1 98.94 9 VAL B C 1
ATOM 1414 O O . VAL B 1 9 ? 2.854 21.938 11.531 1 98.94 9 VAL B O 1
ATOM 1417 N N . LEU B 1 10 ? 1.037 20.609 11.656 1 99 10 LEU B N 1
ATOM 1418 C CA . LEU B 1 10 ? 1.767 19.359 11.867 1 99 10 LEU B CA 1
ATOM 1419 C C . LEU B 1 10 ? 1.801 18.531 10.594 1 99 10 LEU B C 1
ATOM 1421 O O . LEU B 1 10 ? 0.775 18.359 9.93 1 99 10 LEU B O 1
ATOM 1425 N N . ILE B 1 11 ? 2.93 18.094 10.211 1 99 11 ILE B N 1
ATOM 1426 C CA . ILE B 1 11 ? 3.084 17.125 9.141 1 99 11 ILE B CA 1
ATOM 1427 C C . ILE B 1 11 ? 3.553 15.789 9.711 1 99 11 ILE B C 1
ATOM 1429 O O . ILE B 1 11 ? 4.484 15.75 10.523 1 99 11 ILE B O 1
ATOM 1433 N N . LEU B 1 12 ? 2.881 14.711 9.375 1 99 12 LEU B N 1
ATOM 1434 C CA . LEU B 1 12 ? 3.336 13.367 9.727 1 99 12 LEU B CA 1
ATOM 1435 C C . LEU B 1 12 ? 4.027 12.703 8.539 1 99 12 LEU B C 1
ATOM 1437 O O . LEU B 1 12 ? 3.512 12.727 7.418 1 99 12 LEU B O 1
ATOM 1441 N N . ALA B 1 13 ? 5.18 12.109 8.766 1 98.88 13 ALA B N 1
ATOM 1442 C CA . ALA B 1 13 ? 5.891 11.344 7.75 1 98.88 13 ALA B CA 1
ATOM 1443 C C . ALA B 1 13 ? 6.801 10.297 8.391 1 98.88 13 ALA B C 1
ATOM 1445 O O . ALA B 1 13 ? 7.172 10.422 9.562 1 98.88 13 ALA B O 1
ATOM 1446 N N . SER B 1 14 ? 7.098 9.328 7.672 1 98.75 14 SER B N 1
ATOM 1447 C CA . SER B 1 14 ? 8.016 8.289 8.102 1 98.75 14 SER B CA 1
ATOM 1448 C C . SER B 1 14 ? 8.875 7.793 6.941 1 98.75 14 SER B C 1
ATOM 1450 O O . SER B 1 14 ? 8.922 8.422 5.883 1 98.75 14 SER B O 1
ATOM 1452 N N . GLN B 1 15 ? 9.633 6.723 7.23 1 98.56 15 GLN B N 1
ATOM 1453 C CA . GLN B 1 15 ? 10.508 6.09 6.246 1 98.56 15 GLN B CA 1
ATOM 1454 C C . GLN B 1 15 ? 9.758 5.793 4.953 1 98.56 15 GLN B C 1
ATOM 1456 O O . GLN B 1 15 ? 8.68 5.191 4.98 1 98.56 15 GLN B O 1
ATOM 1461 N N . GLY B 1 16 ? 10.328 6.316 3.807 1 98.81 16 GLY B N 1
ATOM 1462 C CA . GLY B 1 16 ? 9.734 6.004 2.514 1 98.81 16 GLY B CA 1
ATOM 1463 C C . GLY B 1 16 ? 8.703 7.023 2.066 1 98.81 16 GLY B C 1
ATOM 1464 O O . GLY B 1 16 ? 7.965 6.789 1.11 1 98.81 16 GLY B O 1
ATOM 1465 N N . VAL B 1 17 ? 8.641 8.18 2.742 1 98.94 17 VAL B N 1
ATOM 1466 C CA . VAL B 1 17 ? 7.742 9.25 2.318 1 98.94 17 VAL B CA 1
ATOM 1467 C C . VAL B 1 17 ? 8.141 9.734 0.924 1 98.94 17 VAL B C 1
ATOM 1469 O O . VAL B 1 17 ? 9.32 9.797 0.594 1 98.94 17 VAL B O 1
ATOM 1472 N N . GLU B 1 18 ? 7.09 9.906 0.103 1 98.94 18 GLU B N 1
ATOM 1473 C CA . GLU B 1 18 ? 7.398 10.625 -1.13 1 98.94 18 GLU B CA 1
ATOM 1474 C C . GLU B 1 18 ? 7.852 12.055 -0.837 1 98.94 18 GLU B C 1
ATOM 1476 O O . GLU B 1 18 ? 7.051 12.891 -0.418 1 98.94 18 GLU B O 1
ATOM 1481 N N . GLN B 1 19 ? 9.133 12.32 -1.045 1 98.94 19 GLN B N 1
ATOM 1482 C CA . GLN B 1 19 ? 9.789 13.5 -0.501 1 98.94 19 GLN B CA 1
ATOM 1483 C C . GLN B 1 19 ? 9.039 14.773 -0.887 1 98.94 19 GLN B C 1
ATOM 1485 O O . GLN B 1 19 ? 8.797 15.633 -0.041 1 98.94 19 GLN B O 1
ATOM 1490 N N . ILE B 1 20 ? 8.609 14.867 -2.141 1 98.94 20 ILE B N 1
ATOM 1491 C CA . ILE B 1 20 ? 8.031 16.125 -2.611 1 98.94 20 ILE B CA 1
ATOM 1492 C C . ILE B 1 20 ? 6.68 16.359 -1.935 1 98.94 20 ILE B C 1
ATOM 1494 O O . ILE B 1 20 ? 6.223 17.5 -1.821 1 98.94 20 ILE B O 1
ATOM 1498 N N . GLU B 1 21 ? 6.016 15.32 -1.459 1 99 21 GLU B N 1
ATOM 1499 C CA . GLU B 1 21 ? 4.727 15.422 -0.786 1 99 21 GLU B CA 1
ATOM 1500 C C . GLU B 1 21 ? 4.895 15.883 0.659 1 99 21 GLU B C 1
ATOM 1502 O O . GLU B 1 21 ? 3.926 16.312 1.299 1 99 21 GLU B O 1
ATOM 1507 N N . LEU B 1 22 ? 6.039 15.797 1.188 1 98.94 22 LEU B N 1
ATOM 1508 C CA . LEU B 1 22 ? 6.414 16.391 2.471 1 98.94 22 LEU B CA 1
ATOM 1509 C C . LEU B 1 22 ? 6.914 17.812 2.289 1 98.94 22 LEU B C 1
ATOM 1511 O O . LEU B 1 22 ? 6.402 18.734 2.92 1 98.94 22 LEU B O 1
ATOM 1515 N N . THR B 1 23 ? 7.828 18 1.357 1 98.94 23 THR B N 1
ATOM 1516 C CA . THR B 1 23 ? 8.578 19.266 1.291 1 98.94 23 THR B CA 1
ATOM 1517 C C . THR B 1 23 ? 7.742 20.344 0.625 1 98.94 23 THR B C 1
ATOM 1519 O O . THR B 1 23 ? 7.82 21.516 1.01 1 98.94 23 THR B O 1
ATOM 1522 N N . SER B 1 24 ? 6.969 20 -0.38 1 98.94 24 SER B N 1
ATOM 1523 C CA . SER B 1 24 ? 6.188 21.016 -1.086 1 98.94 24 SER B CA 1
ATOM 1524 C C . SER B 1 24 ? 5.164 21.672 -0.161 1 98.94 24 SER B C 1
ATOM 1526 O O . SER B 1 24 ? 5.168 22.891 0.009 1 98.94 24 SER B O 1
ATOM 1528 N N . PRO B 1 25 ? 4.312 20.906 0.543 1 98.94 25 PRO B N 1
ATOM 1529 C CA . PRO B 1 25 ? 3.398 21.562 1.481 1 98.94 25 PRO B CA 1
ATOM 1530 C C . PRO B 1 25 ? 4.129 22.281 2.615 1 98.94 25 PRO B C 1
ATOM 1532 O O . PRO B 1 25 ? 3.717 23.359 3.029 1 98.94 25 PRO B O 1
ATOM 1535 N N . ARG B 1 26 ? 5.211 21.656 3.113 1 98.94 26 ARG B N 1
ATOM 1536 C CA . ARG B 1 26 ? 5.988 22.297 4.172 1 98.94 26 ARG B CA 1
ATOM 1537 C C . ARG B 1 26 ? 6.469 23.672 3.75 1 98.94 26 ARG B C 1
ATOM 1539 O O . ARG B 1 26 ? 6.266 24.656 4.473 1 98.94 26 ARG B O 1
ATOM 1546 N N . ASP B 1 27 ? 7.109 23.703 2.584 1 98.88 27 ASP B N 1
ATOM 1547 C CA . ASP B 1 27 ? 7.719 24.953 2.117 1 98.88 27 ASP B CA 1
ATOM 1548 C C . ASP B 1 27 ? 6.656 25.984 1.765 1 98.88 27 ASP B C 1
ATOM 1550 O O . ASP B 1 27 ? 6.82 27.172 2.047 1 98.88 27 ASP B O 1
ATOM 1554 N N . ALA B 1 28 ? 5.523 25.562 1.133 1 98.88 28 ALA B N 1
ATOM 1555 C CA . ALA B 1 28 ? 4.426 26.484 0.815 1 98.88 28 ALA B CA 1
ATOM 1556 C C . ALA B 1 28 ? 3.848 27.094 2.082 1 98.88 28 ALA B C 1
ATOM 1558 O O . ALA B 1 28 ? 3.568 28.297 2.121 1 98.88 28 ALA B O 1
ATOM 1559 N N . LEU B 1 29 ? 3.662 26.281 3.113 1 98.88 29 LEU B N 1
ATOM 1560 C CA . LEU B 1 29 ? 3.125 26.75 4.387 1 98.88 29 LEU B CA 1
ATOM 1561 C C . LEU B 1 29 ? 4.086 27.734 5.059 1 98.88 29 LEU B C 1
ATOM 1563 O O . LEU B 1 29 ? 3.676 28.797 5.52 1 98.88 29 LEU B O 1
ATOM 1567 N N . LYS B 1 30 ? 5.32 27.391 5.043 1 98.75 30 LYS B N 1
ATOM 1568 C CA . LYS B 1 30 ? 6.324 28.281 5.633 1 98.75 30 LYS B CA 1
ATOM 1569 C C . LYS B 1 30 ? 6.391 29.609 4.891 1 98.75 30 LYS B C 1
ATOM 1571 O O . LYS B 1 30 ? 6.492 30.672 5.516 1 98.75 30 LYS B O 1
ATOM 1576 N N . ASP B 1 31 ? 6.383 29.5 3.568 1 98.12 31 ASP B N 1
ATOM 1577 C CA . ASP B 1 31 ? 6.41 30.703 2.744 1 98.12 31 ASP B CA 1
ATOM 1578 C C . ASP B 1 31 ? 5.207 31.609 3.039 1 98.12 31 ASP B C 1
ATOM 1580 O O . ASP B 1 31 ? 5.293 32.812 2.92 1 98.12 31 ASP B O 1
ATOM 1584 N N . ALA B 1 32 ? 4.102 31 3.469 1 98 32 ALA B N 1
ATOM 1585 C CA . ALA B 1 32 ? 2.885 31.734 3.801 1 98 32 ALA B CA 1
ATOM 1586 C C . ALA B 1 32 ? 2.934 32.25 5.23 1 98 32 ALA B C 1
ATOM 1588 O O . ALA B 1 32 ? 2.004 32.938 5.688 1 98 32 ALA B O 1
ATOM 1589 N N . GLY B 1 33 ? 3.957 31.906 5.93 1 98 33 GLY B N 1
ATOM 1590 C CA . GLY B 1 33 ? 4.16 32.438 7.273 1 98 33 GLY B CA 1
ATOM 1591 C C . GLY B 1 33 ? 3.75 31.453 8.359 1 98 33 GLY B C 1
ATOM 1592 O O . GLY B 1 33 ? 3.795 31.797 9.547 1 98 33 GLY B O 1
ATOM 1593 N N . VAL B 1 34 ? 3.33 30.266 8.031 1 98.75 34 VAL B N 1
ATOM 1594 C CA . VAL B 1 34 ? 2.846 29.25 8.961 1 98.75 34 VAL B CA 1
ATOM 1595 C C . VAL B 1 34 ? 4.027 28.562 9.641 1 98.75 34 VAL B C 1
ATOM 1597 O O . VAL B 1 34 ? 5.043 28.281 9 1 98.75 34 VAL B O 1
ATOM 1600 N N . GLN B 1 35 ? 3.928 28.312 10.953 1 98.75 35 GLN B N 1
ATOM 1601 C CA . GLN B 1 35 ? 4.883 27.438 11.633 1 98.75 35 GLN B CA 1
ATOM 1602 C C . GLN B 1 35 ? 4.582 25.969 11.352 1 98.75 35 GLN B C 1
ATOM 1604 O O . GLN B 1 35 ? 3.445 25.531 11.516 1 98.75 35 GLN B O 1
ATOM 1609 N N . VAL B 1 36 ? 5.598 25.281 10.945 1 98.94 36 VAL B N 1
ATOM 1610 C CA . VAL B 1 36 ? 5.391 23.891 10.57 1 98.94 36 VAL B CA 1
ATOM 1611 C C . VAL B 1 36 ? 6.266 22.984 11.43 1 98.94 36 VAL B C 1
ATOM 1613 O O . VAL B 1 36 ? 7.449 23.266 11.633 1 98.94 36 VAL B O 1
ATOM 1616 N N . SER B 1 37 ? 5.711 21.953 11.992 1 98.94 37 SER B N 1
ATOM 1617 C CA . SER B 1 37 ? 6.438 20.906 12.703 1 98.94 37 SER B CA 1
ATOM 1618 C C . SER B 1 37 ? 6.289 19.562 12.016 1 98.94 37 SER B C 1
ATOM 1620 O O . SER B 1 37 ? 5.215 19.219 11.508 1 98.94 37 SER B O 1
ATOM 1622 N N . LEU B 1 38 ? 7.355 18.859 12.008 1 98.94 38 LEU B N 1
ATOM 1623 C CA . LEU B 1 38 ? 7.414 17.516 11.438 1 98.94 38 LEU B CA 1
ATOM 1624 C C . LEU B 1 38 ? 7.5 16.453 12.547 1 98.94 38 LEU B C 1
ATOM 1626 O O . LEU B 1 38 ? 8.367 16.547 13.414 1 98.94 38 LEU B O 1
ATOM 1630 N N . ALA B 1 39 ? 6.559 15.531 12.523 1 98.94 39 ALA B N 1
ATOM 1631 C CA . ALA B 1 39 ? 6.594 14.438 13.484 1 98.94 39 ALA B CA 1
ATOM 1632 C C . ALA B 1 39 ? 6.773 13.094 12.781 1 98.94 39 ALA B C 1
ATOM 1634 O O . ALA B 1 39 ? 6.238 12.875 11.688 1 98.94 39 ALA B O 1
ATOM 1635 N N . ALA B 1 40 ? 7.52 12.203 13.391 1 98.94 40 ALA B N 1
ATOM 1636 C CA . ALA B 1 40 ? 7.812 10.875 12.859 1 98.94 40 ALA B CA 1
ATOM 1637 C C . ALA B 1 40 ? 7.84 9.836 13.977 1 98.94 40 ALA B C 1
ATOM 1639 O O . ALA B 1 40 ? 7.961 10.18 15.156 1 98.94 40 ALA B O 1
ATOM 1640 N N . PRO B 1 41 ? 7.672 8.555 13.656 1 98.88 41 PRO B N 1
ATOM 1641 C CA . PRO B 1 41 ? 7.715 7.5 14.664 1 98.88 41 PRO B CA 1
ATOM 1642 C C . PRO B 1 41 ? 9 7.527 15.492 1 98.88 41 PRO B C 1
ATOM 1644 O O . PRO B 1 41 ? 10.094 7.582 14.93 1 98.88 41 PRO B O 1
ATOM 1647 N N . GLU B 1 42 ? 8.859 7.645 16.781 1 98.44 42 GLU B N 1
ATOM 1648 C CA . GLU B 1 42 ? 9.922 7.582 17.781 1 98.44 42 GLU B CA 1
ATOM 1649 C C . GLU B 1 42 ? 10.852 8.781 17.656 1 98.44 42 GLU B C 1
ATOM 1651 O O . GLU B 1 42 ? 11.93 8.797 18.25 1 98.44 42 GLU B O 1
ATOM 1656 N N . GLY B 1 43 ? 10.523 9.742 16.797 1 98.56 43 GLY B N 1
ATOM 1657 C CA . GLY B 1 43 ? 11.359 10.914 16.609 1 98.56 43 GLY B CA 1
ATOM 1658 C C . GLY B 1 43 ? 12.648 10.609 15.867 1 98.56 43 GLY B C 1
ATOM 1659 O O . GLY B 1 43 ? 13.617 11.367 15.961 1 98.56 43 GLY B O 1
ATOM 1660 N N . LYS B 1 44 ? 12.656 9.555 15.102 1 98.44 44 LYS B N 1
ATOM 1661 C CA . LYS B 1 44 ? 13.867 9.117 14.422 1 98.44 44 LYS B CA 1
ATOM 1662 C C . LYS B 1 44 ? 13.938 9.688 13.008 1 98.44 44 LYS B C 1
ATOM 1664 O O . LYS B 1 44 ? 12.906 9.898 12.359 1 98.44 44 LYS B O 1
ATOM 1669 N N . GLU B 1 45 ? 15.117 9.875 12.602 1 98.75 45 GLU B N 1
ATOM 1670 C CA . GLU B 1 45 ? 15.344 10.281 11.219 1 98.75 45 GLU B CA 1
ATOM 1671 C C . GLU B 1 45 ? 14.781 9.25 10.242 1 98.75 45 GLU B C 1
ATOM 1673 O O . GLU B 1 45 ? 14.734 8.055 10.547 1 98.75 45 GLU B O 1
ATOM 1678 N N . PHE B 1 46 ? 14.43 9.688 9.133 1 98.81 46 PHE B N 1
ATOM 1679 C CA . PHE B 1 46 ? 13.875 8.805 8.117 1 98.81 46 PHE B CA 1
ATOM 1680 C C . PHE B 1 46 ? 14.273 9.258 6.719 1 98.81 46 PHE B C 1
ATOM 1682 O O . PHE B 1 46 ? 14.703 10.398 6.535 1 98.81 46 PHE B O 1
ATOM 1689 N N . GLN B 1 47 ? 14.188 8.344 5.797 1 98.75 47 GLN B N 1
ATOM 1690 C CA . GLN B 1 47 ? 14.609 8.539 4.414 1 98.75 47 GLN B CA 1
ATOM 1691 C C . GLN B 1 47 ? 13.422 8.852 3.512 1 98.75 47 GLN B C 1
ATOM 1693 O O . GLN B 1 47 ? 12.453 8.094 3.477 1 98.75 47 GLN B O 1
ATOM 1698 N N . GLY B 1 48 ? 13.453 10.078 2.818 1 98.88 48 GLY B N 1
ATOM 1699 C CA . GLY B 1 48 ? 12.5 10.352 1.754 1 98.88 48 GLY B CA 1
ATOM 1700 C C . GLY B 1 48 ? 12.805 9.602 0.472 1 98.88 48 GLY B C 1
ATOM 1701 O O . GLY B 1 48 ? 13.898 9.055 0.311 1 98.88 48 GLY B O 1
ATOM 1702 N N . MET B 1 49 ? 11.836 9.531 -0.369 1 98.88 49 MET B N 1
ATOM 1703 C CA . MET B 1 49 ? 11.984 8.883 -1.669 1 98.88 49 MET B CA 1
ATOM 1704 C C . MET B 1 49 ? 11.547 9.82 -2.795 1 98.88 49 MET B C 1
ATOM 1706 O O . MET B 1 49 ? 10.773 10.75 -2.572 1 98.88 49 MET B O 1
ATOM 1710 N N . ASN B 1 50 ? 12.102 9.594 -3.926 1 98.69 50 ASN B N 1
ATOM 1711 C CA . ASN B 1 50 ? 11.602 10.148 -5.18 1 98.69 50 ASN B CA 1
ATOM 1712 C C . ASN B 1 50 ? 10.891 9.086 -6.012 1 98.69 50 ASN B C 1
ATOM 1714 O O . ASN B 1 50 ? 11.516 8.125 -6.469 1 98.69 50 ASN B O 1
ATOM 1718 N N . GLY B 1 51 ? 9.594 9.297 -6.172 1 97.88 51 GLY B N 1
ATOM 1719 C CA . GLY B 1 51 ? 8.812 8.367 -6.965 1 97.88 51 GLY B CA 1
ATOM 1720 C C . GLY B 1 51 ? 8.711 6.988 -6.336 1 97.88 51 GLY B C 1
ATOM 1721 O O . GLY B 1 51 ? 8.727 5.977 -7.039 1 97.88 51 GLY B O 1
ATOM 1722 N N . ASP B 1 52 ? 8.805 6.859 -5.039 1 97.25 52 ASP B N 1
ATOM 1723 C CA . ASP B 1 52 ? 8.719 5.645 -4.238 1 97.25 52 ASP B CA 1
ATOM 1724 C C . ASP B 1 52 ? 9.945 4.766 -4.441 1 97.25 52 ASP B C 1
ATOM 1726 O O . ASP B 1 52 ? 10.164 3.809 -3.695 1 97.25 52 ASP B O 1
ATOM 1730 N N . TRP B 1 53 ? 10.828 5.156 -5.285 1 96.5 53 TRP B N 1
ATOM 1731 C CA . TRP B 1 53 ? 11.797 4.18 -5.766 1 96.5 53 TRP B CA 1
ATOM 1732 C C . TRP B 1 53 ? 13.219 4.621 -5.438 1 96.5 53 TRP B C 1
ATOM 1734 O O . TRP B 1 53 ? 14.047 3.807 -5.023 1 96.5 53 TRP B O 1
ATOM 1744 N N . GLU B 1 54 ? 13.461 5.895 -5.652 1 97.5 54 GLU B N 1
ATOM 1745 C CA . GLU B 1 54 ? 14.82 6.395 -5.484 1 97.5 54 GLU B CA 1
ATOM 1746 C C . GLU B 1 54 ? 14.984 7.09 -4.133 1 97.5 54 GLU B C 1
ATOM 1748 O O . GLU B 1 54 ? 14.242 8.016 -3.811 1 97.5 54 GLU B O 1
ATOM 1753 N N . LYS B 1 55 ? 16 6.562 -3.383 1 98.19 55 LYS B N 1
ATOM 1754 C CA . LYS B 1 55 ? 16.281 7.23 -2.115 1 98.19 55 LYS B CA 1
ATOM 1755 C C . LYS B 1 55 ? 16.609 8.703 -2.33 1 98.19 55 LYS B C 1
ATOM 1757 O O . LYS B 1 55 ? 17.328 9.047 -3.268 1 98.19 55 LYS B O 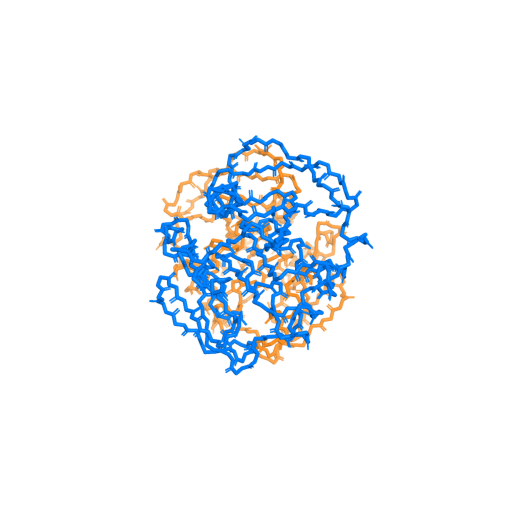1
ATOM 1762 N N . ALA B 1 56 ? 16.031 9.547 -1.494 1 98.56 56 ALA B N 1
ATOM 1763 C CA . ALA B 1 56 ? 16.25 10.992 -1.54 1 98.56 56 ALA B CA 1
ATOM 1764 C C . ALA B 1 56 ? 16.906 11.484 -0.255 1 98.56 56 ALA B C 1
ATOM 1766 O O . ALA B 1 56 ? 17.906 10.914 0.197 1 98.56 56 ALA B O 1
ATOM 1767 N N . ASP B 1 57 ? 16.453 12.586 0.276 1 98.81 57 ASP B N 1
ATOM 1768 C CA . ASP B 1 57 ? 17.094 13.164 1.454 1 98.81 57 ASP B CA 1
ATOM 1769 C C . ASP B 1 57 ? 16.625 12.461 2.729 1 98.81 57 ASP B C 1
ATOM 1771 O O . ASP B 1 57 ? 15.617 11.758 2.723 1 98.81 57 ASP B O 1
ATOM 1775 N N . THR B 1 58 ? 17.375 12.594 3.74 1 98.81 58 THR B N 1
ATOM 1776 C CA . THR B 1 58 ? 16.984 12.203 5.086 1 98.81 58 THR B CA 1
ATOM 1777 C C . THR B 1 58 ? 16.422 13.391 5.855 1 98.81 58 THR B C 1
ATOM 1779 O O . THR B 1 58 ? 16.891 14.516 5.695 1 98.81 58 THR B O 1
ATOM 1782 N N . PHE B 1 59 ? 15.477 13.141 6.691 1 98.94 59 PHE B N 1
ATOM 1783 C CA . PHE B 1 59 ? 14.805 14.195 7.441 1 98.94 59 PHE B CA 1
ATOM 1784 C C . PHE B 1 59 ? 14.891 13.93 8.938 1 98.94 59 PHE B C 1
ATOM 1786 O O . PHE B 1 59 ? 14.75 12.789 9.383 1 98.94 59 PHE B O 1
ATOM 1793 N N . THR B 1 60 ? 15.164 14.938 9.633 1 98.75 60 THR B N 1
ATOM 1794 C CA . THR B 1 60 ? 15.094 14.906 11.094 1 98.75 60 THR B CA 1
ATOM 1795 C C . THR B 1 60 ? 13.781 15.516 11.578 1 98.75 60 THR B C 1
ATOM 1797 O O . THR B 1 60 ? 13.516 16.703 11.352 1 98.75 60 THR B O 1
ATOM 1800 N N . PRO B 1 61 ? 12.977 14.734 12.266 1 98.88 61 PRO B N 1
ATOM 1801 C CA . PRO B 1 61 ? 11.703 15.281 12.75 1 98.88 61 PRO B CA 1
ATOM 1802 C C . PRO B 1 61 ? 11.883 16.219 13.945 1 98.88 61 PRO B C 1
ATOM 1804 O O . PRO B 1 61 ? 12.914 16.172 14.617 1 98.88 61 PRO B O 1
ATOM 1807 N N . ASP B 1 62 ? 10.93 17.016 14.148 1 98.81 62 ASP B N 1
ATOM 1808 C CA . ASP B 1 62 ? 10.898 17.906 15.305 1 98.81 62 ASP B CA 1
ATOM 1809 C C . ASP B 1 62 ? 10.367 17.188 16.531 1 98.81 62 ASP B C 1
ATOM 1811 O O . ASP B 1 62 ? 10.734 17.516 17.672 1 98.81 62 ASP B O 1
ATOM 1815 N N . LEU B 1 63 ? 9.438 16.188 16.281 1 98.75 63 LEU B N 1
ATOM 1816 C CA . LEU B 1 63 ? 8.734 15.5 17.344 1 98.75 63 LEU B CA 1
ATOM 1817 C C . LEU B 1 63 ? 8.648 14 17.062 1 98.75 63 LEU B C 1
ATOM 1819 O O . LEU B 1 63 ? 8.547 13.586 15.898 1 98.75 63 LEU B O 1
ATOM 1823 N N . ALA B 1 64 ? 8.68 13.242 18.203 1 98.88 64 ALA B N 1
ATOM 1824 C CA . ALA B 1 64 ? 8.117 11.891 18.125 1 98.88 64 ALA B CA 1
ATOM 1825 C C . ALA B 1 64 ? 6.59 11.945 18.062 1 98.88 64 ALA B C 1
ATOM 1827 O O . ALA B 1 64 ? 5.969 12.836 18.641 1 98.88 64 ALA B O 1
ATOM 1828 N N . LEU B 1 65 ? 6.016 10.992 17.375 1 98.94 65 LEU B N 1
ATOM 1829 C CA . LEU B 1 65 ? 4.559 10.945 17.328 1 98.94 65 LEU B CA 1
ATOM 1830 C C . LEU B 1 65 ? 3.969 10.969 18.734 1 98.94 65 LEU B C 1
ATOM 1832 O O . LEU B 1 65 ? 2.965 11.641 18.984 1 98.94 65 LEU B O 1
ATOM 1836 N N . ALA B 1 66 ? 4.555 10.289 19.641 1 98.69 66 ALA B N 1
ATOM 1837 C CA . ALA B 1 66 ? 4.051 10.141 21.016 1 98.69 66 ALA B CA 1
ATOM 1838 C C . ALA B 1 66 ? 4.051 11.477 21.734 1 98.69 66 ALA B C 1
ATOM 1840 O O . ALA B 1 66 ? 3.361 11.641 22.75 1 98.69 66 ALA B O 1
ATOM 1841 N N . ASP B 1 67 ? 4.801 12.43 21.25 1 98.81 67 ASP B N 1
ATOM 1842 C CA . ASP B 1 67 ? 4.973 13.703 21.938 1 98.81 67 ASP B CA 1
ATOM 1843 C C . ASP B 1 67 ? 4.059 14.773 21.328 1 98.81 67 ASP B C 1
ATOM 1845 O O . ASP B 1 67 ? 4.094 15.93 21.75 1 98.81 67 ASP B O 1
ATOM 1849 N N . VAL B 1 68 ? 3.256 14.445 20.375 1 98.88 68 VAL B N 1
ATOM 1850 C CA . VAL B 1 68 ? 2.381 15.406 19.703 1 98.88 68 VAL B CA 1
ATOM 1851 C C . VAL B 1 68 ? 1.218 15.773 20.625 1 98.88 68 VAL B C 1
ATOM 1853 O O . VAL B 1 68 ? 0.555 14.891 21.172 1 98.88 68 VAL B O 1
ATOM 1856 N N . ASN B 1 69 ? 1.044 17.016 20.844 1 98.88 69 ASN B N 1
ATOM 1857 C CA . ASN B 1 69 ? -0.165 17.562 21.438 1 98.88 69 ASN B CA 1
ATOM 1858 C C . ASN B 1 69 ? -1.035 18.266 20.406 1 98.88 69 ASN B C 1
ATOM 1860 O O . ASN B 1 69 ? -0.738 19.391 19.984 1 98.88 69 ASN B O 1
ATOM 1864 N N . VAL B 1 70 ? -2.113 17.703 20.062 1 98.81 70 VAL B N 1
ATOM 1865 C CA . VAL B 1 70 ? -2.965 18.094 18.938 1 98.81 70 VAL B CA 1
ATOM 1866 C C . VAL B 1 70 ? -3.486 19.516 19.188 1 98.81 70 VAL B C 1
ATOM 1868 O O . VAL B 1 70 ? -3.666 20.281 18.234 1 98.81 70 VAL B O 1
ATOM 1871 N N . GLU B 1 71 ? -3.617 19.906 20.391 1 98.62 71 GLU B N 1
ATOM 1872 C CA . GLU B 1 71 ? -4.164 21.203 20.734 1 98.62 71 GLU B CA 1
ATOM 1873 C C . GLU B 1 71 ? -3.223 22.328 20.297 1 98.62 71 GLU B C 1
ATOM 1875 O O . GLU B 1 71 ? -3.646 23.469 20.125 1 98.62 71 GLU B O 1
ATOM 1880 N N . GLU B 1 72 ? -2.012 22 20.094 1 98.69 72 GLU B N 1
ATOM 1881 C CA . GLU B 1 72 ? -1.002 23 19.75 1 98.69 72 GLU B CA 1
ATOM 1882 C C . GLU B 1 72 ? -1.006 23.312 18.266 1 98.69 72 GLU B C 1
ATOM 1884 O O . GLU B 1 72 ? -0.34 24.25 17.812 1 98.69 72 GLU B O 1
ATOM 1889 N N . PHE B 1 73 ? -1.744 22.609 17.5 1 98.94 73 PHE B N 1
ATOM 1890 C CA . PHE B 1 73 ? -1.685 22.734 16.047 1 98.94 73 PHE B CA 1
ATOM 1891 C C . PHE B 1 73 ? -3.049 23.125 15.484 1 98.94 73 PHE B C 1
ATOM 1893 O O . PHE B 1 73 ? -4.082 22.766 16.047 1 98.94 73 PHE B O 1
ATOM 1900 N N . ASP B 1 74 ? -3.018 23.75 14.352 1 98.88 74 ASP B N 1
ATOM 1901 C CA . ASP B 1 74 ? -4.234 24.234 13.711 1 98.88 74 ASP B CA 1
ATOM 1902 C C . ASP B 1 74 ? -4.656 23.312 12.562 1 98.88 74 ASP B C 1
ATOM 1904 O O . ASP B 1 74 ? -5.805 23.359 12.117 1 98.88 74 ASP B O 1
ATOM 1908 N N . ALA B 1 75 ? -3.719 22.5 12.031 1 98.94 75 ALA B N 1
ATOM 1909 C CA . ALA B 1 75 ? -4.016 21.594 10.938 1 98.94 75 ALA B CA 1
ATOM 1910 C C . ALA B 1 75 ? -2.998 20.453 10.883 1 98.94 75 ALA B C 1
ATOM 1912 O O . ALA B 1 75 ? -1.918 20.547 11.469 1 98.94 75 ALA B O 1
ATOM 1913 N N . LEU B 1 76 ? -3.424 19.391 10.258 1 99 76 LEU B N 1
ATOM 1914 C CA . LEU B 1 76 ? -2.617 18.188 10.039 1 99 76 LEU B CA 1
ATOM 1915 C C . LEU B 1 76 ? -2.426 17.938 8.547 1 99 76 LEU B C 1
ATOM 1917 O O . LEU B 1 76 ? -3.385 18 7.773 1 99 76 LEU B O 1
ATOM 1921 N N . VAL B 1 77 ? -1.209 17.75 8.125 1 99 77 VAL B N 1
ATOM 1922 C CA . VAL B 1 77 ? -0.901 17.328 6.766 1 99 77 VAL B CA 1
ATOM 1923 C C . VAL B 1 77 ? -0.292 15.93 6.781 1 99 77 VAL B C 1
ATOM 1925 O O . VAL B 1 77 ? 0.672 15.672 7.504 1 99 77 VAL B O 1
ATOM 1928 N N . LEU B 1 78 ? -0.872 15.062 6.051 1 99 78 LEU B N 1
ATOM 1929 C CA . LEU B 1 78 ? -0.411 13.688 5.883 1 99 78 LEU B CA 1
ATOM 1930 C C . LEU B 1 78 ? 0.175 13.477 4.488 1 99 78 LEU B C 1
ATOM 1932 O O . LEU B 1 78 ? -0.538 13.578 3.488 1 99 78 LEU B O 1
ATOM 1936 N N . ALA B 1 79 ? 1.443 13.188 4.461 1 98.88 79 ALA B N 1
ATOM 1937 C CA . ALA B 1 79 ? 2.135 12.938 3.201 1 98.88 79 ALA B CA 1
ATOM 1938 C C . ALA B 1 79 ? 1.968 11.484 2.768 1 98.88 79 ALA B C 1
ATOM 1940 O O . ALA B 1 79 ? 1.756 10.602 3.604 1 98.88 79 ALA B O 1
ATOM 1941 N N . GLY B 1 80 ? 2.068 11.312 1.5 1 98.88 80 GLY B N 1
ATOM 1942 C CA . GLY B 1 80 ? 1.938 9.969 0.968 1 98.88 80 GLY B CA 1
ATOM 1943 C C . GLY B 1 80 ? 3.271 9.258 0.802 1 98.88 80 GLY B C 1
ATOM 1944 O O . GLY B 1 80 ? 4.141 9.352 1.671 1 98.88 80 GLY B O 1
ATOM 1945 N N . GLY B 1 81 ? 3.41 8.633 -0.304 1 98.88 81 GLY B N 1
ATOM 1946 C CA . GLY B 1 81 ? 4.402 7.582 -0.461 1 98.88 81 GLY B CA 1
ATOM 1947 C C . GLY B 1 81 ? 3.893 6.215 -0.05 1 98.88 81 GLY B C 1
ATOM 1948 O O . GLY B 1 81 ? 3.383 6.043 1.06 1 98.88 81 GLY B O 1
ATOM 1949 N N . THR B 1 82 ? 4.102 5.293 -0.953 1 98.88 82 THR B N 1
ATOM 1950 C CA . THR B 1 82 ? 3.479 3.99 -0.735 1 98.88 82 THR B CA 1
ATOM 1951 C C . THR B 1 82 ? 3.992 3.354 0.552 1 98.88 82 THR B C 1
ATOM 1953 O O . THR B 1 82 ? 3.203 2.906 1.388 1 98.88 82 THR B O 1
ATOM 1956 N N . LEU B 1 83 ? 5.273 3.352 0.766 1 98.81 83 LEU B N 1
ATOM 1957 C CA . LEU B 1 83 ? 5.887 2.711 1.924 1 98.81 83 LEU B CA 1
ATOM 1958 C C . LEU B 1 83 ? 5.547 3.463 3.205 1 98.81 83 LEU B C 1
ATOM 1960 O O . LEU B 1 83 ? 5.18 2.85 4.211 1 98.81 83 LEU B O 1
ATOM 1964 N N . ASN B 1 84 ? 5.656 4.805 3.146 1 98.88 84 ASN B N 1
ATOM 1965 C CA . ASN B 1 84 ? 5.293 5.648 4.281 1 98.88 84 ASN B CA 1
ATOM 1966 C C . ASN B 1 84 ? 3.838 5.445 4.688 1 98.88 84 ASN B C 1
ATOM 1968 O O . ASN B 1 84 ? 3.545 5.211 5.863 1 98.88 84 ASN B O 1
ATOM 1972 N N . ALA B 1 85 ? 2.922 5.531 3.727 1 98.94 85 ALA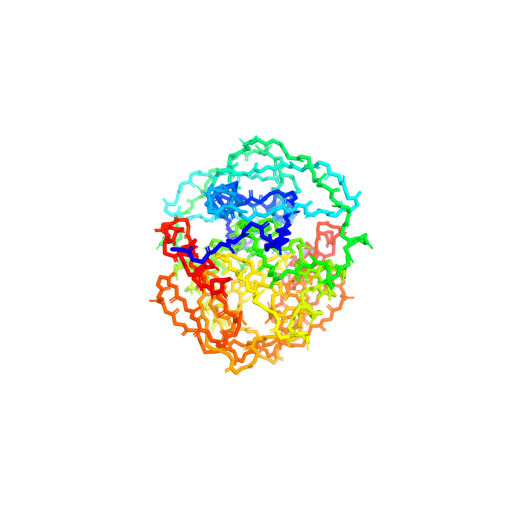 B N 1
ATOM 1973 C CA . ALA B 1 85 ? 1.491 5.445 4.012 1 98.94 85 ALA B CA 1
ATOM 1974 C C . ALA B 1 85 ? 1.121 4.07 4.562 1 98.94 85 ALA B C 1
ATOM 1976 O O . ALA B 1 85 ? 0.293 3.961 5.469 1 98.94 85 ALA B O 1
ATOM 1977 N N . ASP B 1 86 ? 1.763 3.016 4.008 1 98.94 86 ASP B N 1
ATOM 1978 C CA . ASP B 1 86 ? 1.502 1.652 4.457 1 98.94 86 ASP B CA 1
ATOM 1979 C C . ASP B 1 86 ? 1.945 1.46 5.906 1 98.94 86 ASP B C 1
ATOM 1981 O O . ASP B 1 86 ? 1.293 0.748 6.672 1 98.94 86 ASP B O 1
ATOM 1985 N N . ALA B 1 87 ? 3.057 2.031 6.258 1 98.81 87 ALA B N 1
ATOM 1986 C CA . ALA B 1 87 ? 3.562 1.915 7.625 1 98.81 87 ALA B CA 1
ATOM 1987 C C . ALA B 1 87 ? 2.732 2.756 8.586 1 98.81 87 ALA B C 1
ATOM 1989 O O . ALA B 1 87 ? 2.391 2.301 9.68 1 98.81 87 ALA B O 1
ATOM 1990 N N . MET B 1 88 ? 2.328 3.955 8.188 1 98.94 88 MET B N 1
ATOM 1991 C CA . MET B 1 88 ? 1.683 4.922 9.07 1 98.94 88 MET B CA 1
ATOM 1992 C C . MET B 1 88 ? 0.249 4.508 9.383 1 98.94 88 MET B C 1
ATOM 1994 O O . MET 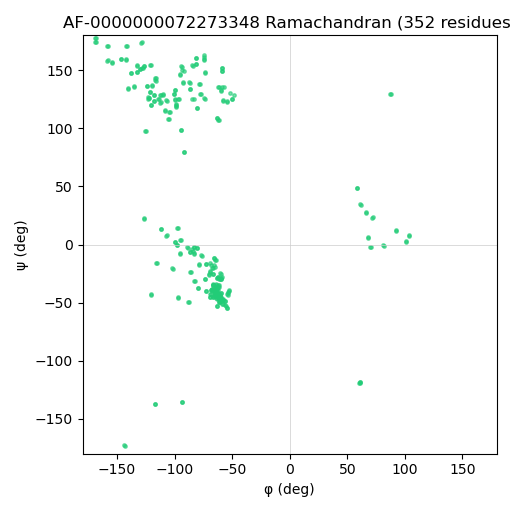B 1 88 ? -0.251 4.758 10.477 1 98.94 88 MET B O 1
ATOM 1998 N N . ARG B 1 89 ? -0.382 3.795 8.43 1 98.94 89 ARG B N 1
ATOM 1999 C CA . ARG B 1 89 ? -1.785 3.447 8.633 1 98.94 89 ARG B CA 1
ATOM 2000 C C . ARG B 1 89 ? -1.943 2.477 9.805 1 98.94 89 ARG B C 1
ATOM 2002 O O . ARG B 1 89 ? -2.996 2.436 10.445 1 98.94 89 ARG B O 1
ATOM 2009 N N . ILE B 1 90 ? -0.864 1.699 10.102 1 98.75 90 ILE B N 1
ATOM 2010 C CA . ILE B 1 90 ? -1.005 0.716 11.172 1 98.75 90 ILE B CA 1
ATOM 2011 C C . ILE B 1 90 ? -0.221 1.173 12.398 1 98.75 90 ILE B C 1
ATOM 2013 O O . ILE B 1 90 ? -0.014 0.397 13.336 1 98.75 90 ILE B O 1
ATOM 2017 N N . ASN B 1 91 ? 0.309 2.389 12.391 1 98.88 91 ASN B N 1
ATOM 2018 C CA . ASN B 1 91 ? 0.932 2.986 13.57 1 98.88 91 ASN B CA 1
ATOM 2019 C C . ASN B 1 91 ? -0.11 3.559 14.523 1 98.88 91 ASN B C 1
ATOM 2021 O O . ASN B 1 91 ? -0.842 4.484 14.172 1 98.88 91 ASN B O 1
ATOM 2025 N N . PRO B 1 92 ? -0.187 3.033 15.734 1 98.75 92 PRO B N 1
ATOM 2026 C CA . PRO B 1 92 ? -1.278 3.443 16.625 1 98.75 92 PRO B CA 1
ATOM 2027 C C . PRO B 1 92 ? -1.211 4.922 17 1 98.75 92 PRO B C 1
ATOM 2029 O O . PRO B 1 92 ? -2.248 5.566 17.172 1 98.75 92 PRO B O 1
ATOM 2032 N N . GLU B 1 93 ? -0.005 5.492 17.141 1 98.88 93 GLU B N 1
ATOM 2033 C CA . GLU B 1 93 ? 0.13 6.902 17.484 1 98.88 93 GLU B CA 1
ATOM 2034 C C . GLU B 1 93 ? -0.323 7.797 16.328 1 98.88 93 GLU B C 1
ATOM 2036 O O . GLU B 1 93 ? -1.009 8.797 16.547 1 98.88 93 GLU B O 1
ATOM 2041 N N . ALA B 1 94 ? 0.06 7.434 15.094 1 98.94 94 ALA B N 1
ATOM 2042 C CA . ALA B 1 94 ? -0.379 8.188 13.922 1 98.94 94 ALA B CA 1
ATOM 2043 C C . ALA B 1 94 ? -1.9 8.18 13.805 1 98.94 94 ALA B C 1
ATOM 2045 O O . ALA B 1 94 ? -2.514 9.219 13.539 1 98.94 94 ALA B O 1
ATOM 2046 N N . ARG B 1 95 ? -2.512 7.027 14.008 1 98.94 95 ARG B N 1
ATOM 2047 C CA . ARG B 1 95 ? -3.965 6.914 13.953 1 98.94 95 ARG B CA 1
ATOM 2048 C C . ARG B 1 95 ? -4.621 7.777 15.023 1 98.94 95 ARG B C 1
ATOM 2050 O O . ARG B 1 95 ? -5.59 8.492 14.75 1 98.94 95 ARG B O 1
ATOM 2057 N N . SER B 1 96 ? -4.047 7.688 16.203 1 98.94 96 SER B N 1
ATOM 2058 C CA . SER B 1 96 ? -4.605 8.453 17.312 1 98.94 96 SER B CA 1
ATOM 2059 C C . SER B 1 96 ? -4.551 9.953 17.047 1 98.94 96 SER B C 1
ATOM 2061 O O . SER B 1 96 ? -5.527 10.664 17.266 1 98.94 96 SER B O 1
ATOM 2063 N N . ILE B 1 97 ? -3.41 10.438 16.578 1 98.94 97 ILE B N 1
ATOM 2064 C CA . ILE B 1 97 ? -3.244 11.852 16.25 1 98.94 97 ILE B CA 1
ATOM 2065 C C . ILE B 1 97 ? -4.273 12.258 15.195 1 98.94 97 ILE B C 1
ATOM 2067 O O . ILE B 1 97 ? -4.949 13.281 15.344 1 98.94 97 ILE B O 1
ATOM 2071 N N . THR B 1 98 ? -4.418 11.469 14.164 1 98.94 98 THR B N 1
ATOM 2072 C CA . THR B 1 98 ? -5.348 11.758 13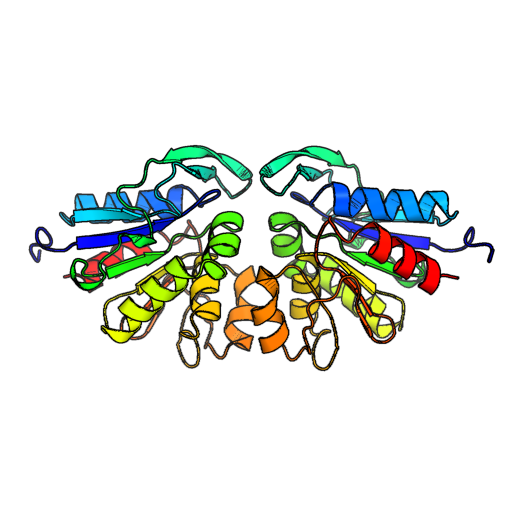.078 1 98.94 98 THR B CA 1
ATOM 2073 C C . THR B 1 98 ? -6.781 11.844 13.602 1 98.94 98 THR B C 1
ATOM 2075 O O . THR B 1 98 ? -7.504 12.789 13.297 1 98.94 98 THR B O 1
ATOM 2078 N N . VAL B 1 99 ? -7.141 10.898 14.438 1 98.94 99 VAL B N 1
ATOM 2079 C CA . VAL B 1 99 ? -8.484 10.852 15.008 1 98.94 99 VAL B CA 1
ATOM 2080 C C . VAL B 1 99 ? -8.727 12.109 15.844 1 98.94 99 VAL B C 1
ATOM 2082 O O . VAL B 1 99 ? -9.797 12.719 15.773 1 98.94 99 VAL B O 1
ATOM 2085 N N . GLN B 1 100 ? -7.727 12.5 16.609 1 98.94 100 GLN B N 1
ATOM 2086 C CA . GLN B 1 100 ? -7.863 13.664 17.469 1 98.94 100 GLN B CA 1
ATOM 2087 C C . GLN B 1 100 ? -8.078 14.938 16.656 1 98.94 100 GLN B C 1
ATOM 2089 O O . GLN B 1 100 ? -8.828 15.828 17.062 1 98.94 100 GLN B O 1
ATOM 2094 N N . PHE B 1 101 ? -7.438 15.062 15.516 1 98.94 101 PHE B N 1
ATOM 2095 C CA . PHE B 1 101 ? -7.656 16.219 14.656 1 98.94 101 PHE B CA 1
ATOM 2096 C C . PHE B 1 101 ? -9.094 16.234 14.141 1 98.94 101 PHE B C 1
ATOM 2098 O O . PHE B 1 101 ? -9.727 17.297 14.109 1 98.94 101 PHE B O 1
ATOM 2105 N N . PHE B 1 102 ? -9.602 15.094 13.719 1 98.88 102 PHE B N 1
ATOM 2106 C CA . PHE B 1 102 ? -10.984 15.008 13.258 1 98.88 102 PHE B CA 1
ATOM 2107 C C . PHE B 1 102 ? -11.953 15.367 14.375 1 98.88 102 PHE B C 1
ATOM 2109 O O . PHE B 1 102 ? -12.906 16.125 14.156 1 98.88 102 PHE B O 1
ATOM 2116 N N . GLU B 1 103 ? -11.688 14.867 15.555 1 98.62 103 GLU B N 1
ATOM 2117 C CA . GLU B 1 103 ? -12.578 15.102 16.688 1 98.62 103 GLU B CA 1
ATOM 2118 C C . GLU B 1 103 ? -12.57 16.578 17.094 1 98.62 103 GLU B C 1
ATOM 2120 O O . GLU B 1 103 ? -13.594 17.109 17.547 1 98.62 103 GLU B O 1
ATOM 2125 N N . ALA B 1 104 ? -11.453 17.203 16.969 1 98.62 104 ALA B N 1
ATOM 2126 C CA . ALA B 1 104 ? -11.32 18.625 17.312 1 98.62 104 ALA B CA 1
ATOM 2127 C C . ALA B 1 104 ? -11.836 19.5 16.172 1 98.62 104 ALA B C 1
ATOM 2129 O O . ALA B 1 104 ? -11.789 20.734 16.266 1 98.62 104 ALA B O 1
ATOM 2130 N N . GLU B 1 105 ? -12.266 18.859 15.039 1 98.5 105 GLU B N 1
ATOM 2131 C CA . GLU B 1 105 ? -12.805 19.547 13.867 1 98.5 105 GLU B CA 1
ATOM 2132 C C . GLU B 1 105 ? -11.773 20.469 13.242 1 98.5 105 GLU B C 1
ATOM 2134 O O . GLU B 1 105 ? -12.102 21.578 12.812 1 98.5 105 GLU B O 1
ATOM 2139 N N . LYS B 1 106 ? -10.531 20.078 13.305 1 98.81 106 LYS B N 1
ATOM 2140 C CA . LYS B 1 106 ? -9.43 20.797 12.68 1 98.81 106 LYS B CA 1
ATOM 2141 C C . LYS B 1 106 ? -9.141 20.25 11.281 1 98.81 106 LYS B C 1
ATOM 2143 O O . LYS B 1 106 ? -9.383 19.062 11.008 1 98.81 106 LYS B O 1
ATOM 2148 N N . PRO B 1 107 ? -8.594 21.062 10.367 1 98.88 107 PRO B N 1
ATOM 2149 C CA . PRO B 1 107 ? -8.281 20.609 9.008 1 98.88 107 PRO B CA 1
ATOM 2150 C C . PRO B 1 107 ? -7.297 19.438 8.992 1 98.88 107 PRO B C 1
ATOM 2152 O O . PRO B 1 107 ? -6.316 19.438 9.742 1 98.88 107 PRO B O 1
ATOM 2155 N N . VAL B 1 108 ? -7.641 18.469 8.227 1 99 108 VAL B N 1
ATOM 2156 C CA . VAL B 1 108 ? -6.758 17.344 7.902 1 99 108 VAL B CA 1
ATOM 2157 C C . VAL B 1 108 ? -6.551 17.281 6.391 1 99 108 VAL B C 1
ATOM 2159 O O . VAL B 1 108 ? -7.512 17.156 5.629 1 99 108 VAL B O 1
ATOM 2162 N N . ALA B 1 109 ? -5.332 17.391 5.965 1 99 109 ALA B N 1
ATOM 2163 C CA . ALA B 1 109 ? -4.977 17.312 4.551 1 99 109 ALA B CA 1
ATOM 2164 C C . ALA B 1 109 ? -4.164 16.047 4.266 1 99 109 ALA B C 1
ATOM 2166 O O . ALA B 1 109 ? -3.207 15.742 4.984 1 99 109 ALA B O 1
ATOM 2167 N N . ALA B 1 110 ? -4.562 15.281 3.305 1 99 110 ALA B N 1
ATOM 2168 C CA . ALA B 1 110 ? -3.9 14.031 2.955 1 99 110 ALA B CA 1
ATOM 2169 C C . ALA B 1 110 ? -3.723 13.906 1.445 1 99 110 ALA B C 1
ATOM 2171 O O . ALA B 1 110 ? -4.641 14.211 0.679 1 99 110 ALA B O 1
ATOM 2172 N N . ILE B 1 111 ? -2.588 13.492 1.002 1 99 111 ILE B N 1
ATOM 2173 C CA . ILE B 1 111 ? -2.334 13.422 -0.433 1 99 111 ILE B CA 1
ATOM 2174 C C . ILE B 1 111 ? -1.836 12.023 -0.803 1 99 111 ILE B C 1
ATOM 2176 O O . ILE B 1 111 ? -1.157 11.367 -0.008 1 99 111 ILE B O 1
ATOM 2180 N N . CYS B 1 112 ? -2.121 11.594 -2.084 1 98.94 112 CYS B N 1
ATOM 2181 C CA . CYS B 1 112 ? -1.595 10.367 -2.664 1 98.94 112 CYS B CA 1
ATOM 2182 C C . CYS B 1 112 ? -2.047 9.148 -1.863 1 98.94 112 CYS B C 1
ATOM 2184 O O . CYS B 1 112 ? -3.246 8.891 -1.741 1 98.94 112 CYS B O 1
ATOM 2186 N N . HIS B 1 113 ? -1.157 8.359 -1.272 1 99 113 HIS B N 1
ATOM 2187 C CA . HIS B 1 113 ? -1.474 7.137 -0.545 1 99 113 HIS B CA 1
ATOM 2188 C C . HIS B 1 113 ? -1.817 7.434 0.911 1 99 113 HIS B C 1
ATOM 2190 O O . HIS B 1 113 ? -2.328 6.566 1.622 1 99 113 HIS B O 1
ATOM 2196 N N . ALA B 1 114 ? -1.69 8.641 1.416 1 99 114 ALA B N 1
ATOM 2197 C CA . ALA B 1 114 ? -1.871 9.008 2.818 1 99 114 ALA B CA 1
ATOM 2198 C C . ALA B 1 114 ? -3.283 8.672 3.295 1 99 114 ALA B C 1
ATOM 2200 O O . ALA B 1 114 ? -3.488 8.344 4.465 1 99 114 ALA B O 1
ATOM 2201 N N . PRO B 1 115 ? -4.309 8.688 2.451 1 99 115 PRO B N 1
ATOM 2202 C CA . PRO B 1 115 ? -5.672 8.406 2.912 1 99 115 PRO B CA 1
ATOM 2203 C C . PRO B 1 115 ? -5.836 6.977 3.424 1 99 115 PRO B C 1
ATOM 2205 O O . PRO B 1 115 ? -6.855 6.652 4.039 1 99 115 PRO B O 1
ATOM 2208 N N . TRP B 1 116 ? -4.852 6.016 3.17 1 99 116 TRP B N 1
ATOM 2209 C CA . TRP B 1 116 ? -4.891 4.715 3.832 1 99 116 TRP B CA 1
ATOM 2210 C C . TRP B 1 116 ? -4.988 4.879 5.344 1 99 116 TRP B C 1
ATOM 2212 O O . TRP B 1 116 ? -5.711 4.133 6.008 1 99 116 TRP B O 1
ATOM 2222 N N . LEU B 1 117 ? -4.238 5.832 5.855 1 99 117 LEU B N 1
ATOM 2223 C CA . LEU B 1 117 ? -4.266 6.098 7.293 1 99 117 LEU B CA 1
ATOM 2224 C C . LEU B 1 117 ? -5.66 6.535 7.734 1 99 117 LEU B C 1
ATOM 2226 O O . LEU B 1 117 ? -6.098 6.199 8.836 1 99 117 LEU B O 1
ATOM 2230 N N . LEU B 1 118 ? -6.383 7.281 6.879 1 98.94 118 LEU B N 1
ATOM 2231 C CA . LEU B 1 118 ? -7.738 7.719 7.207 1 98.94 118 LEU B CA 1
ATOM 2232 C C . LEU B 1 118 ? -8.688 6.527 7.281 1 98.94 118 LEU B C 1
ATOM 2234 O O . LEU B 1 118 ? -9.617 6.52 8.094 1 98.94 118 LEU B O 1
ATOM 2238 N N . ILE B 1 119 ? -8.469 5.492 6.422 1 99 119 ILE B N 1
ATOM 2239 C CA . ILE B 1 119 ? -9.266 4.273 6.477 1 99 119 ILE B CA 1
ATOM 2240 C C . ILE B 1 119 ? -9.086 3.594 7.832 1 99 119 ILE B C 1
ATOM 2242 O O . ILE B 1 119 ? -10.062 3.289 8.516 1 99 119 ILE B O 1
ATOM 2246 N N . ASP B 1 120 ? -7.84 3.438 8.234 1 98.94 120 ASP B N 1
ATOM 2247 C CA . ASP B 1 120 ? -7.543 2.713 9.461 1 98.94 120 ASP B CA 1
ATOM 2248 C C . ASP B 1 120 ? -7.922 3.539 10.688 1 98.94 120 ASP B C 1
ATOM 2250 O O . ASP B 1 120 ? -8.023 3.004 11.797 1 98.94 120 ASP B O 1
ATOM 2254 N N . SER B 1 121 ? -8.117 4.852 10.5 1 98.88 121 SER B N 1
ATOM 2255 C CA . SER B 1 121 ? -8.578 5.738 11.562 1 98.88 121 SER B CA 1
ATOM 2256 C C . SER B 1 121 ? -10.102 5.809 11.602 1 98.88 121 SER B C 1
ATOM 2258 O O . SER B 1 121 ? -10.68 6.492 12.445 1 98.88 121 SER B O 1
ATOM 2260 N N . LYS B 1 122 ? -10.805 5.121 10.672 1 98.75 122 LYS B N 1
ATOM 2261 C CA . LYS B 1 122 ? -12.266 5.074 10.562 1 98.75 122 LYS B CA 1
ATOM 2262 C C . LYS B 1 122 ? -12.844 6.473 10.383 1 98.75 122 LYS B C 1
ATOM 2264 O O . LYS B 1 122 ? -13.844 6.824 11.023 1 98.75 122 LYS B O 1
ATOM 2269 N N . LYS B 1 123 ? -12.203 7.207 9.414 1 98.81 123 LYS B N 1
ATOM 2270 C CA . LYS B 1 123 ? -12.625 8.602 9.281 1 98.81 123 LYS B CA 1
ATOM 2271 C C . LYS B 1 123 ? -13.008 8.922 7.84 1 98.81 123 LYS B C 1
ATOM 2273 O O . LYS B 1 123 ? -13.031 10.086 7.441 1 98.81 123 LYS B O 1
ATOM 2278 N N . VAL B 1 124 ? -13.359 7.824 7.07 1 98.88 124 VAL B N 1
ATOM 2279 C CA . VAL B 1 124 ? -13.578 8.125 5.656 1 98.88 124 VAL B CA 1
ATOM 2280 C C . VAL B 1 124 ? -15.031 7.863 5.289 1 98.88 124 VAL B C 1
ATOM 2282 O O . VAL B 1 124 ? -15.5 8.289 4.227 1 98.88 124 VAL B O 1
ATOM 2285 N N . GLU B 1 125 ? -15.828 7.117 6.117 1 98.75 125 GLU B N 1
ATOM 2286 C CA . GLU B 1 125 ? -17.188 6.73 5.773 1 98.75 125 GLU B CA 1
ATOM 2287 C C . GLU B 1 125 ? -18.047 7.957 5.484 1 98.75 125 GLU B C 1
ATOM 2289 O O . GLU B 1 125 ? -18.125 8.875 6.305 1 98.75 125 GLU B O 1
ATOM 2294 N N . GLY B 1 126 ? -18.625 7.98 4.332 1 98.81 126 GLY B N 1
ATOM 2295 C CA . GLY B 1 126 ? -19.531 9.039 3.943 1 98.81 126 GLY B CA 1
ATOM 2296 C C . GLY B 1 126 ? -18.828 10.297 3.467 1 98.81 126 GLY B C 1
ATOM 2297 O O . GLY B 1 126 ? -19.469 11.25 3.027 1 98.81 126 GLY B O 1
ATOM 2298 N N . LYS B 1 127 ? -17.562 10.383 3.441 1 98.88 127 LYS B N 1
ATOM 2299 C CA . LYS B 1 127 ? -16.812 11.57 3.043 1 98.88 127 LYS B CA 1
ATOM 2300 C C . LYS B 1 127 ? -16.469 11.531 1.555 1 98.88 127 LYS B C 1
ATOM 2302 O O . LYS B 1 127 ? -16.156 10.469 1.011 1 98.88 127 LYS B O 1
ATOM 2307 N N . LYS B 1 128 ? -16.594 12.633 0.952 1 98.94 128 LYS B N 1
ATOM 2308 C CA . LYS B 1 128 ? -16.094 12.789 -0.412 1 98.94 128 LYS B CA 1
ATOM 2309 C C . LYS B 1 128 ? -14.602 13.117 -0.422 1 98.94 128 LYS B C 1
ATOM 2311 O O . LYS B 1 128 ? -14.164 14.062 0.243 1 98.94 128 LYS B O 1
ATOM 2316 N N . LEU B 1 129 ? -13.797 12.344 -1.132 1 98.94 129 LEU B N 1
ATOM 2317 C CA . LEU B 1 129 ? -12.359 12.57 -1.119 1 98.94 129 LEU B CA 1
ATOM 2318 C C . LEU B 1 129 ? -11.703 11.961 -2.357 1 98.94 129 LEU B C 1
ATOM 2320 O O . LEU B 1 129 ? -12.383 11.398 -3.211 1 98.94 129 LEU B O 1
ATOM 2324 N N . THR B 1 130 ? -10.438 12.234 -2.578 1 98.94 130 THR B N 1
ATOM 2325 C CA . THR B 1 130 ? -9.617 11.648 -3.639 1 98.94 130 THR B CA 1
ATOM 2326 C C . THR B 1 130 ? -8.312 11.094 -3.07 1 98.94 130 THR B C 1
ATOM 2328 O O . THR B 1 130 ? -8.117 11.078 -1.854 1 98.94 130 THR B O 1
ATOM 2331 N N . SER B 1 131 ? -7.535 10.445 -3.832 1 98.94 131 SER B N 1
ATOM 2332 C CA . SER B 1 131 ? -6.277 9.789 -3.494 1 98.94 131 SER B CA 1
ATOM 2333 C C . SER B 1 131 ? -5.52 9.367 -4.75 1 98.94 131 SER B C 1
ATOM 2335 O O . SER B 1 131 ? -5.969 9.625 -5.867 1 98.94 131 SER B O 1
ATOM 2337 N N . TYR B 1 132 ? -4.375 8.82 -4.527 1 98.94 132 TYR B N 1
ATOM 2338 C CA . TYR B 1 132 ? -3.787 8.078 -5.637 1 98.94 132 TYR B CA 1
ATOM 2339 C C . TYR B 1 132 ? -4.707 6.953 -6.094 1 98.94 132 TYR B C 1
ATOM 2341 O O . TYR B 1 132 ? -5.438 6.375 -5.285 1 98.94 132 TYR B O 1
ATOM 2349 N N . THR B 1 133 ? -4.66 6.652 -7.293 1 98.88 133 THR B N 1
ATOM 2350 C CA . THR B 1 133 ? -5.629 5.789 -7.961 1 98.88 133 THR B CA 1
ATOM 2351 C C . THR B 1 133 ? -5.629 4.395 -7.34 1 98.88 133 THR B C 1
ATOM 2353 O O . THR B 1 133 ? -6.664 3.729 -7.301 1 98.88 133 THR B O 1
ATOM 2356 N N . SER B 1 134 ? -4.527 3.891 -6.785 1 98.94 134 SER B N 1
ATOM 2357 C CA . SER B 1 134 ? -4.469 2.529 -6.266 1 98.94 134 SER B CA 1
ATOM 2358 C C . SER B 1 134 ? -5.168 2.422 -4.914 1 98.94 134 SER B C 1
ATOM 2360 O O . SER B 1 134 ? -5.426 1.319 -4.43 1 98.94 134 SER B O 1
ATOM 2362 N N . VAL B 1 135 ? -5.527 3.549 -4.352 1 98.94 135 VAL B N 1
ATOM 2363 C CA . VAL B 1 135 ? -6.184 3.559 -3.051 1 98.94 135 VAL B CA 1
ATOM 2364 C C . VAL B 1 135 ? -7.699 3.607 -3.238 1 98.94 135 VAL B C 1
ATOM 2366 O O . VAL B 1 135 ? -8.453 3.486 -2.27 1 98.94 135 VAL B O 1
ATOM 2369 N N . LYS B 1 136 ? -8.156 3.801 -4.469 1 98.94 136 LYS B N 1
ATOM 2370 C CA . LYS B 1 136 ? -9.555 4.059 -4.801 1 98.94 136 LYS B CA 1
ATOM 2371 C C . LYS B 1 136 ? -10.469 2.975 -4.23 1 98.94 136 LYS B C 1
ATOM 2373 O O . LYS B 1 136 ? -11.383 3.268 -3.463 1 98.94 136 LYS B O 1
ATOM 2378 N N . SER B 1 137 ? -10.203 1.719 -4.531 1 98.94 137 SER B N 1
ATOM 2379 C CA . SER B 1 137 ? -11.094 0.63 -4.133 1 98.94 137 SER B CA 1
ATOM 2380 C C . SER B 1 137 ? -11.156 0.502 -2.615 1 98.94 137 SER B C 1
ATOM 2382 O O . SER B 1 137 ? -12.219 0.206 -2.059 1 98.94 137 SER B O 1
ATOM 2384 N N . ASP B 1 138 ? -10.031 0.706 -1.972 1 98.94 138 ASP B N 1
ATOM 2385 C CA . ASP B 1 138 ? -10 0.631 -0.514 1 98.94 138 ASP B CA 1
ATOM 2386 C C . ASP B 1 138 ? -10.883 1.708 0.108 1 98.94 138 ASP B C 1
ATOM 2388 O O . ASP B 1 138 ? -11.625 1.44 1.06 1 98.94 138 ASP B O 1
ATOM 2392 N N . LEU B 1 139 ? -10.781 2.914 -0.471 1 99 139 LEU B N 1
ATOM 2393 C CA . LEU B 1 139 ? -11.57 4.027 0.037 1 99 139 LEU B CA 1
ATOM 2394 C C . LEU B 1 139 ? -13.055 3.795 -0.209 1 99 139 LEU B C 1
ATOM 2396 O O . LEU B 1 139 ? -13.875 3.98 0.693 1 99 139 LEU B O 1
ATOM 2400 N N . GLU B 1 140 ? -13.383 3.359 -1.393 1 98.94 140 GLU B N 1
ATOM 2401 C CA . GLU B 1 140 ? -14.789 3.09 -1.705 1 98.94 140 GLU B CA 1
ATOM 2402 C C . GLU B 1 140 ? -15.344 1.973 -0.827 1 98.94 140 GLU B C 1
ATOM 2404 O O . GLU B 1 140 ? -16.453 2.078 -0.309 1 98.94 140 GLU B O 1
ATOM 2409 N N . ASN B 1 141 ? -14.586 0.915 -0.641 1 98.94 141 ASN B N 1
ATOM 2410 C CA . ASN B 1 141 ? -15.008 -0.188 0.217 1 98.94 141 ASN B CA 1
ATOM 2411 C C . ASN B 1 141 ? -15.172 0.261 1.666 1 98.94 141 ASN B C 1
ATOM 2413 O O . ASN B 1 141 ? -15.992 -0.288 2.4 1 98.94 141 ASN B O 1
ATOM 2417 N N . ALA B 1 142 ? -14.414 1.265 2.059 1 98.94 142 ALA B N 1
ATOM 2418 C CA . ALA B 1 142 ? -14.477 1.785 3.422 1 98.94 142 ALA B CA 1
ATOM 2419 C C . ALA B 1 142 ? -15.633 2.773 3.58 1 98.94 142 ALA B C 1
ATOM 2421 O O . ALA B 1 142 ? -15.836 3.33 4.66 1 98.94 142 ALA B O 1
ATOM 2422 N N . GLY B 1 143 ? -16.359 3.055 2.52 1 98.94 143 GLY B N 1
ATOM 2423 C CA . GLY B 1 143 ? -17.578 3.852 2.609 1 98.94 143 GLY B CA 1
ATOM 2424 C C . GLY B 1 143 ? -17.391 5.277 2.129 1 98.94 143 GLY B C 1
ATOM 2425 O O . GLY B 1 143 ? -18.297 6.102 2.242 1 98.94 143 GLY B O 1
ATOM 2426 N N . ALA B 1 144 ? -16.25 5.613 1.548 1 98.94 144 ALA B N 1
ATOM 2427 C CA . ALA B 1 144 ? -16 6.957 1.037 1 98.94 144 ALA B CA 1
ATOM 2428 C C . ALA B 1 144 ? -16.625 7.145 -0.343 1 98.94 144 ALA B C 1
ATOM 2430 O O . ALA B 1 144 ? -16.922 6.168 -1.038 1 98.94 144 ALA B O 1
ATOM 2431 N N . ILE B 1 145 ? -16.922 8.383 -0.695 1 98.94 145 ILE B N 1
ATOM 2432 C CA . ILE B 1 145 ? -17.266 8.781 -2.057 1 98.94 145 ILE B CA 1
ATOM 2433 C C . ILE B 1 145 ? -16.016 9.289 -2.773 1 98.94 145 ILE B C 1
ATOM 2435 O O . ILE B 1 145 ? -15.617 10.445 -2.607 1 98.94 145 ILE B O 1
ATOM 2439 N N . TRP B 1 146 ? -15.406 8.438 -3.568 1 98.94 146 TRP B N 1
ATOM 2440 C CA . TRP B 1 146 ? -14.148 8.766 -4.23 1 98.94 146 TRP B CA 1
ATOM 2441 C C . TRP B 1 146 ? -14.406 9.477 -5.555 1 98.94 146 TRP B C 1
ATOM 2443 O O . TRP B 1 146 ? -15.289 9.086 -6.32 1 98.94 146 TRP B O 1
ATOM 2453 N N . VAL B 1 147 ? -13.688 10.531 -5.777 1 98.94 147 VAL B N 1
ATOM 2454 C CA . VAL B 1 147 ? -13.781 11.234 -7.051 1 98.94 147 VAL B CA 1
ATOM 2455 C C . VAL B 1 147 ? -12.375 11.516 -7.586 1 98.94 147 VAL B C 1
ATOM 2457 O O . VAL B 1 147 ? -11.43 11.656 -6.809 1 98.94 147 VAL B O 1
ATOM 2460 N N . ASP B 1 148 ? -12.203 11.531 -8.922 1 98.88 148 ASP B N 1
ATOM 2461 C CA . ASP B 1 148 ? -10.922 11.812 -9.57 1 98.88 148 ASP B CA 1
ATOM 2462 C C . ASP B 1 148 ? -10.773 13.297 -9.875 1 98.88 148 ASP B C 1
ATOM 2464 O O . ASP B 1 148 ? -10.977 13.727 -11.016 1 98.88 148 ASP B O 1
ATOM 2468 N N . GLU B 1 149 ? -10.406 14.016 -8.812 1 98.94 149 GLU B N 1
ATOM 2469 C CA . GLU B 1 149 ? -10.227 15.461 -8.914 1 98.94 149 GLU B CA 1
ATOM 2470 C C . GLU B 1 149 ? -8.906 15.891 -8.273 1 98.94 149 GLU B C 1
ATOM 2472 O O . GLU B 1 149 ? -8.406 15.227 -7.371 1 98.94 149 GLU B O 1
ATOM 2477 N N . GLU B 1 150 ? -8.398 16.953 -8.727 1 98.81 150 GLU B N 1
ATOM 2478 C CA . GLU B 1 150 ? -7.102 17.469 -8.305 1 98.81 150 GLU B CA 1
ATOM 2479 C C . GLU B 1 150 ? -7.055 17.672 -6.789 1 98.81 150 GLU B C 1
ATOM 2481 O O . GLU B 1 150 ? -6.055 17.359 -6.145 1 98.81 150 GLU B O 1
ATOM 2486 N N . VAL B 1 151 ? -8.039 18.297 -6.27 1 98.94 151 VAL B N 1
ATOM 2487 C CA . VAL B 1 151 ? -8.227 18.531 -4.84 1 98.94 151 VAL B CA 1
ATOM 2488 C C . VAL B 1 151 ? -9.703 18.375 -4.48 1 98.94 151 VAL B C 1
ATOM 2490 O O . VAL B 1 151 ? -10.578 18.812 -5.223 1 98.94 151 VAL B O 1
ATOM 2493 N N . VAL B 1 152 ? -9.992 17.688 -3.441 1 99 152 VAL B N 1
ATOM 2494 C CA . VAL B 1 152 ? -11.352 17.531 -2.926 1 99 152 VAL B CA 1
ATOM 2495 C C . VAL B 1 152 ? -11.414 18 -1.477 1 99 152 VAL B C 1
ATOM 2497 O O . VAL B 1 152 ? -10.578 17.609 -0.654 1 99 152 VAL B O 1
ATOM 2500 N N . GLU B 1 153 ? -12.344 18.891 -1.196 1 98.88 153 GLU B N 1
ATOM 2501 C CA . GLU B 1 153 ? -12.609 19.359 0.159 1 98.88 153 GLU B CA 1
ATOM 2502 C C . GLU B 1 153 ? -13.984 18.906 0.642 1 98.88 153 GLU B C 1
ATOM 2504 O O . GLU B 1 153 ? -14.984 19.109 -0.044 1 98.88 153 GLU B O 1
ATOM 2509 N N . ASP B 1 154 ? -14 18.234 1.669 1 98.88 154 ASP B N 1
ATOM 2510 C CA . ASP B 1 154 ? -15.227 17.859 2.369 1 98.88 154 ASP B CA 1
ATOM 2511 C C . ASP B 1 154 ? -15.172 18.297 3.834 1 98.88 154 ASP B C 1
ATOM 2513 O O . ASP B 1 154 ? -14.664 17.562 4.684 1 98.88 154 ASP B O 1
ATOM 2517 N N . GLY B 1 155 ? -15.797 19.484 4.168 1 98.25 155 GLY B N 1
ATOM 2518 C CA . GLY B 1 155 ? -15.586 20.062 5.48 1 98.25 155 GLY B CA 1
ATOM 2519 C C . GLY B 1 155 ? -14.133 20.406 5.758 1 98.25 155 GLY B C 1
ATOM 2520 O O . GLY B 1 155 ? -13.508 21.141 5 1 98.25 155 GLY B O 1
ATOM 2521 N N . ASN B 1 156 ? -13.594 19.766 6.781 1 98.31 156 ASN B N 1
ATOM 2522 C CA . ASN B 1 156 ? -12.219 20.047 7.191 1 98.31 156 ASN B CA 1
ATOM 2523 C C . ASN B 1 156 ? -11.227 19.078 6.559 1 98.31 156 ASN B C 1
ATOM 2525 O O . ASN B 1 156 ? -10.023 19.172 6.793 1 98.31 156 ASN B O 1
ATOM 2529 N N . LEU B 1 157 ? -11.703 18.188 5.695 1 98.94 157 LEU B N 1
ATOM 2530 C CA . LEU B 1 157 ? -10.836 17.219 5.035 1 98.94 157 LEU B CA 1
ATOM 2531 C C . LEU B 1 157 ? -10.43 17.703 3.648 1 98.94 157 LEU B C 1
ATOM 2533 O O . LEU B 1 157 ? -11.289 18.094 2.848 1 98.94 157 LEU B O 1
ATOM 2537 N N . ILE B 1 158 ? -9.164 17.766 3.383 1 99 158 ILE B N 1
ATOM 2538 C CA . ILE B 1 158 ? -8.586 18.125 2.088 1 99 158 ILE B CA 1
ATOM 2539 C C . ILE B 1 158 ? -7.773 16.938 1.553 1 99 158 ILE B C 1
ATOM 2541 O O . ILE B 1 158 ? -6.883 16.438 2.238 1 99 158 ILE B O 1
ATOM 2545 N N . THR B 1 159 ? -8.094 16.453 0.358 1 99 159 THR B N 1
ATOM 2546 C CA . THR B 1 159 ? -7.316 15.344 -0.206 1 99 159 THR B CA 1
ATOM 2547 C C . THR B 1 159 ? -6.891 15.664 -1.637 1 99 159 THR B C 1
ATOM 2549 O O . THR B 1 159 ? -7.535 16.469 -2.32 1 99 159 THR B O 1
ATOM 2552 N N . SER B 1 160 ? -5.828 15.141 -2.033 1 99 160 SER B N 1
ATOM 2553 C CA . SER B 1 160 ? -5.305 15.289 -3.389 1 99 160 SER B CA 1
ATOM 2554 C C . SER B 1 160 ? -4.684 13.984 -3.885 1 99 160 SER B C 1
ATOM 2556 O O . SER B 1 160 ? -4.477 13.055 -3.104 1 99 160 SER B O 1
ATOM 2558 N N . ARG B 1 161 ? -4.336 13.922 -5.188 1 98.94 161 ARG B N 1
ATOM 2559 C CA . ARG B 1 161 ? -4.145 12.617 -5.824 1 98.94 161 ARG B CA 1
ATOM 2560 C C . ARG B 1 161 ? -2.668 12.234 -5.855 1 98.94 161 ARG B C 1
ATOM 2562 O O . ARG B 1 161 ? -2.314 11.078 -5.617 1 98.94 161 ARG B O 1
ATOM 2569 N N . ASN B 1 162 ? -1.845 13.133 -6.215 1 98.81 162 ASN B N 1
ATOM 2570 C CA . ASN B 1 162 ? -0.467 12.82 -6.582 1 98.81 162 ASN B CA 1
ATOM 2571 C C . ASN B 1 162 ? 0.383 14.078 -6.703 1 98.81 162 ASN B C 1
ATOM 2573 O O . ASN B 1 162 ? -0.134 15.195 -6.598 1 98.81 162 ASN B O 1
ATOM 2577 N N . PRO B 1 163 ? 1.686 13.945 -6.918 1 98.81 163 PRO B N 1
ATOM 2578 C CA . PRO B 1 163 ? 2.582 15.109 -6.93 1 98.81 163 PRO B CA 1
ATOM 2579 C C . PRO B 1 163 ? 2.215 16.125 -8.008 1 98.81 163 PRO B C 1
ATOM 2581 O O . PRO B 1 163 ? 2.51 17.312 -7.863 1 98.81 163 PRO B O 1
ATOM 2584 N N . GLY B 1 164 ? 1.562 15.633 -9.016 1 98.81 164 GLY B N 1
ATOM 2585 C CA . GLY B 1 164 ? 1.133 16.547 -10.062 1 98.81 164 GLY B CA 1
ATOM 2586 C C . GLY B 1 164 ? 0.099 17.562 -9.586 1 98.81 164 GLY B C 1
ATOM 2587 O O . GLY B 1 164 ? -0.165 18.547 -10.266 1 98.81 164 GLY B O 1
ATOM 2588 N N . ASP B 1 165 ? -0.486 17.391 -8.375 1 98.94 165 ASP B N 1
ATOM 2589 C CA . ASP B 1 165 ? -1.584 18.203 -7.855 1 98.94 165 ASP B CA 1
ATOM 2590 C C . ASP B 1 165 ? -1.126 19.062 -6.68 1 98.94 165 ASP B C 1
ATOM 2592 O O . ASP B 1 165 ? -1.948 19.672 -5.984 1 98.94 165 ASP B O 1
ATOM 2596 N N . LEU B 1 166 ? 0.174 19.188 -6.445 1 98.94 166 LEU B N 1
ATOM 2597 C CA . LEU B 1 166 ? 0.698 19.781 -5.223 1 98.94 166 LEU B CA 1
ATOM 2598 C C . LEU B 1 166 ? 0.371 21.266 -5.156 1 98.94 166 LEU B C 1
ATOM 2600 O O . LEU B 1 166 ? 0.097 21.797 -4.078 1 98.94 166 LEU B O 1
ATOM 2604 N N . GLU B 1 167 ? 0.445 21.922 -6.297 1 98.81 167 GLU B N 1
ATOM 2605 C CA . GLU B 1 167 ? 0.123 23.359 -6.277 1 98.81 167 GLU B CA 1
ATOM 2606 C C . GLU B 1 167 ? -1.289 23.594 -5.754 1 98.81 167 GLU B C 1
ATOM 2608 O O . GLU B 1 167 ? -1.496 24.438 -4.875 1 98.81 167 GLU B O 1
ATOM 2613 N N . ALA B 1 168 ? -2.256 22.859 -6.254 1 98.94 168 ALA B N 1
ATOM 2614 C CA . ALA B 1 168 ? -3.648 22.984 -5.828 1 98.94 168 ALA B CA 1
ATOM 2615 C C . ALA B 1 168 ? -3.824 22.531 -4.383 1 98.94 168 ALA B C 1
ATOM 2617 O O . ALA B 1 168 ? -4.59 23.125 -3.625 1 98.94 168 ALA B O 1
ATOM 2618 N N . PHE B 1 169 ? -3.158 21.5 -3.996 1 98.94 169 PHE B N 1
ATOM 2619 C CA . PHE B 1 169 ? -3.195 20.969 -2.641 1 98.94 169 PHE B CA 1
ATOM 2620 C C . PHE B 1 169 ? -2.713 22 -1.635 1 98.94 169 PHE B C 1
ATOM 2622 O O . PHE B 1 169 ? -3.385 22.266 -0.635 1 98.94 169 PHE B O 1
ATOM 2629 N N . ASN B 1 170 ? -1.546 22.594 -1.971 1 98.94 170 ASN B N 1
ATOM 2630 C CA . ASN B 1 170 ? -0.964 23.609 -1.093 1 98.94 170 ASN B CA 1
ATOM 2631 C C . ASN B 1 170 ? -1.878 24.812 -0.951 1 98.94 170 ASN B C 1
ATOM 2633 O O . ASN B 1 170 ? -2.072 25.328 0.154 1 98.94 170 ASN B O 1
ATOM 2637 N N . LYS B 1 171 ? -2.406 25.234 -2.057 1 98.75 171 LYS B N 1
ATOM 2638 C CA . LYS B 1 171 ? -3.311 26.375 -2.043 1 98.75 171 LYS B CA 1
ATOM 2639 C C . LYS B 1 171 ? -4.523 26.109 -1.16 1 98.75 171 LYS B C 1
ATOM 2641 O O . LYS B 1 171 ? -4.957 26.984 -0.41 1 98.75 171 LYS B O 1
ATOM 2646 N N . ALA B 1 172 ? -5.059 24.922 -1.237 1 98.88 172 ALA B N 1
ATOM 2647 C CA . ALA B 1 172 ? -6.242 24.562 -0.459 1 98.88 172 ALA B CA 1
ATOM 2648 C C . ALA B 1 172 ? -5.938 24.578 1.036 1 98.88 172 ALA B C 1
ATOM 2650 O O . ALA B 1 172 ? -6.754 25.031 1.841 1 98.88 172 ALA B O 1
ATOM 2651 N N . ILE B 1 173 ? -4.77 24.062 1.419 1 98.88 173 ILE B N 1
ATOM 2652 C CA . ILE B 1 173 ? -4.387 24.016 2.826 1 98.88 173 ILE B CA 1
ATOM 2653 C C . ILE B 1 173 ? -4.254 25.438 3.367 1 98.88 173 ILE B C 1
ATOM 2655 O O . ILE B 1 173 ? -4.773 25.75 4.438 1 98.88 173 ILE B O 1
ATOM 2659 N N . ILE B 1 174 ? -3.578 26.281 2.6 1 98.62 174 ILE B N 1
ATOM 2660 C CA . ILE B 1 174 ? -3.334 27.656 3.025 1 98.62 174 ILE B CA 1
ATOM 2661 C C . ILE B 1 174 ? -4.66 28.406 3.133 1 98.62 174 ILE B C 1
ATOM 2663 O O . ILE B 1 174 ? -4.883 29.156 4.086 1 98.62 174 ILE B O 1
ATOM 2667 N N . ALA B 1 175 ? -5.547 28.156 2.148 1 98.19 175 ALA B N 1
ATOM 2668 C CA . ALA B 1 175 ? -6.859 28.797 2.164 1 98.19 175 ALA B CA 1
ATOM 2669 C C . ALA B 1 175 ? -7.656 28.391 3.398 1 98.19 175 ALA B C 1
ATOM 2671 O O . ALA B 1 175 ? -8.383 29.203 3.975 1 98.19 175 ALA B O 1
ATOM 2672 N N . LYS B 1 176 ? -7.516 27.172 3.809 1 97.94 176 LYS B N 1
ATOM 2673 C CA . LYS B 1 176 ? -8.258 26.641 4.949 1 97.94 176 LYS B CA 1
ATOM 2674 C C . LYS B 1 176 ? -7.766 27.25 6.258 1 97.94 176 LYS B C 1
ATOM 2676 O O . LYS B 1 176 ? -8.516 27.344 7.23 1 97.94 176 LYS B O 1
ATOM 2681 N N . LEU B 1 177 ? -6.543 27.688 6.305 1 97.31 177 LEU B N 1
ATOM 2682 C CA . LEU B 1 177 ? -5.93 28.266 7.488 1 97.31 177 LEU B CA 1
ATOM 2683 C C . LEU B 1 177 ? -6.234 29.766 7.57 1 97.31 177 LEU B C 1
ATOM 2685 O O . LEU B 1 177 ? -6.051 30.375 8.625 1 97.31 177 LEU B O 1
ATOM 2689 N N . SER B 1 178 ? -6.539 30.406 6.422 1 90.31 178 SER B N 1
ATOM 2690 C CA . SER B 1 178 ? -6.805 31.844 6.359 1 90.31 178 SER B CA 1
ATOM 2691 C C . SER B 1 178 ? -8.211 32.156 6.859 1 90.31 178 SER B C 1
ATOM 2693 O O . SER B 1 178 ? -9.125 31.359 6.715 1 90.31 178 SER B O 1
#

Foldseek 3Di:
DPQQQQAEEEEEWAAQFQVCQVVLLVVLCVVSNYHYFYEYAVQDKYWHAHPSPHTDDIDGGPYYLVPDDLVSHQEYEYTDGPVTLVVLLPDPSSLVSVLVCVVVQGAYEYEASNCSNVLSNLNAAPEEFEHAPVCVVVSVVSHHNYDPDQWDDDRRYIYGYDSVSSVVSSVVVSVSSD/DPQQQQAEEEEEWAAQFQVCQVVLLVVLCVVSNYHYFYEYAVQDKYWHAHPSPHTDDIDGGPYYLVPDDLVSHQEYEYTDGPVTLVVLLPDPSSLVSVLVCVVVQGAYEYEASNCSNVLSNLNAADEEFEHAPVCVVVSVVSHHNYDQDQWDDDRRYIYGYDSVSSVVSSVVVSVSSD

Solvent-accessible surface area (backbone atoms only — not comparable to full-atom values): 17567 Å² total; per-residue (Å²): 126,75,83,31,62,85,40,28,35,37,34,45,53,41,52,33,15,20,36,65,54,48,49,50,48,50,50,53,39,43,75,59,39,29,43,75,45,37,28,11,70,84,37,43,65,30,42,22,13,49,87,65,69,39,83,56,58,72,44,76,39,78,31,26,43,88,70,65,58,70,86,73,41,59,32,39,38,33,29,12,20,64,56,15,15,52,54,42,29,68,30,67,53,53,28,49,53,53,42,50,36,57,74,69,68,30,37,38,33,28,27,19,42,16,52,51,26,37,55,67,42,71,69,33,61,75,36,51,34,31,36,25,76,73,48,46,66,48,40,42,43,51,42,24,46,72,48,99,46,55,57,28,73,45,89,49,36,36,18,13,26,44,82,93,26,46,70,61,39,39,51,52,54,53,56,69,71,91,127,76,82,32,62,84,40,28,35,36,33,47,51,42,53,32,15,22,36,65,54,48,48,48,47,50,50,54,39,42,74,57,40,28,44,75,44,39,28,12,71,85,36,45,66,30,42,22,11,49,86,64,69,40,81,56,58,73,45,76,39,78,30,24,44,86,71,65,57,72,86,74,40,59,33,40,36,34,29,12,19,64,56,14,14,52,54,43,28,68,30,68,53,54,28,50,53,53,43,50,36,56,74,70,68,31,36,38,33,28,26,20,40,18,51,52,27,36,54,67,42,70,70,33,61,76,37,51,34,33,37,24,75,74,46,46,66,47,41,42,45,53,42,24,44,72,48,100,45,58,58,28,74,43,90,48,37,36,18,15,24,44,80,92,24,45,71,60,38,41,50,51,54,53,56,70,71,91

Radius of gyration: 21.2 Å; Cα contacts (8 Å, |Δi|>4): 898; chains: 2; bounding box: 38×77×45 Å

Sequence (356 aa):
MSDLSNKKVLILASQGVEQIELTSPRDALKDAGVQVSLAAPEGKEFQGMNGDWEKADTFTPDLALADVNVEEFDALVLAGGTLNADAMRINPEARSITVQFFEAEKPVAAICHAPWLLIDSKKVEGKKLTSYTSVKSDLENAGAIWVDEEVVEDGNLITSRNPGDLEAFNKAIIAKLSMSDLSNKKVLILASQGVEQIELTSPRDALKDAGVQVSLAAPEGKEFQGMNGDWEKADTFTPDLALADVNVEEFDALVLAGGTLNADAMRINPEARSITVQFFEAEKPVAAICHAPWLLIDSKKVEGKKLTSYTSVKSDLENAGAIWVDEEVVEDGNLITSRNPGDLEAFNKAIIAKLS

Organism: Corynebacterium diphtheriae (strain ATCC 700971 / NCTC 13129 / Biotype gravis) (NCBI:txid257309)